Protein AF-A0A177A3W2-F1 (afdb_monomer_lite)

Radius of gyration: 23.31 Å; chains: 1; bounding box: 76×58×57 Å

pLDDT: mean 82.45, std 13.35, range [34.03, 97.0]

Sequence (304 aa):
MDYLLEQFEQGKTLYAEDAFMSPCCNSGWAKLDKYYSLTDRSPVYIAALVLCPQNKWQYMEDNWPIEWITDAKAKVQLFWDREYKSTAITVPTPATETASTVHNAFQEWQKKRQRSQFDIDEYTKYLQAAVLPEKTSILICYDNNVTENVRATALLGAEIIFMPHVTMCTPSTRPGAGFVDHQLWQNRERDPTSLRAEFDGLKGRAWLMTLLLARAYDSAVFSNPIGMDDDQLKNGCSMVLDPFGDVVAECRKLGEAMAVAVCSREKMEMAGRFRYRKARRPELYGHIVGKDRESKLAVTWMSK

Secondary structure (DSSP, 8-state):
-HHHHHHHHHHHHHTTT-TTHHHHHHHHHHHHHHHHTTGGG-HHHHHHHHT-TTTTHHHHHHHS-HHHHHHHHHHHHHHIIIIITTT---PPP-----------HHHHHHHHHS-------HHHHHHHSPPPP--EEE--GGGGGSHHHHHHHHHTT-SEEEEE---SSS--SSTT-SPPPHHHHHTTTT-HHHHHHHHHSTTTHHHHHHHHHHH-SS-EEEE--EEEETTEEEE---EEE-TTS-EEEE--SSS---------HHHHHHSHHHHHHHT--HHHHHHHHTS--------TTTT-

Organism: NCBI:txid655981

Structure (mmCIF, N/CA/C/O backbone):
data_AF-A0A177A3W2-F1
#
_entry.id   AF-A0A177A3W2-F1
#
loop_
_atom_site.group_PDB
_atom_site.id
_atom_site.type_symbol
_atom_site.label_atom_id
_atom_site.label_alt_id
_atom_site.label_comp_id
_atom_site.label_asym_id
_atom_site.label_entity_id
_atom_site.label_seq_id
_atom_site.pdbx_PDB_ins_code
_atom_site.Cartn_x
_atom_site.Cartn_y
_atom_site.Cartn_z
_atom_site.occupancy
_atom_site.B_iso_or_equiv
_atom_site.auth_seq_id
_atom_site.auth_comp_id
_atom_site.auth_asym_id
_atom_site.auth_atom_id
_atom_site.pdbx_PDB_model_num
ATOM 1 N N . MET A 1 1 ? 6.884 7.895 7.162 1.00 71.62 1 MET A N 1
ATOM 2 C CA . MET A 1 1 ? 8.095 8.283 6.406 1.00 71.62 1 MET A CA 1
ATOM 3 C C . MET A 1 1 ? 9.264 8.433 7.363 1.00 71.62 1 MET A C 1
ATOM 5 O O . MET A 1 1 ? 10.315 7.870 7.105 1.00 71.62 1 MET A O 1
ATOM 9 N N . ASP A 1 2 ? 9.030 9.079 8.498 1.00 77.44 2 ASP A N 1
ATOM 10 C CA . ASP A 1 2 ? 10.051 9.492 9.464 1.00 77.44 2 ASP A CA 1
ATOM 11 C C . ASP A 1 2 ? 10.822 8.308 10.065 1.00 77.44 2 ASP A C 1
ATOM 13 O O . ASP A 1 2 ? 12.046 8.325 10.055 1.00 77.44 2 ASP A O 1
ATOM 17 N N . TYR A 1 3 ? 10.140 7.208 10.415 1.00 81.50 3 TYR A N 1
ATOM 18 C CA . TYR A 1 3 ? 10.814 5.960 10.810 1.00 81.50 3 TYR A CA 1
ATOM 19 C C . TYR A 1 3 ? 11.804 5.455 9.746 1.00 81.50 3 TYR A C 1
ATOM 21 O O . TYR A 1 3 ? 12.938 5.118 10.064 1.00 81.50 3 TYR A O 1
ATOM 29 N N . LEU A 1 4 ? 11.403 5.415 8.469 1.00 82.50 4 LEU A N 1
ATOM 30 C CA . LEU A 1 4 ? 12.290 4.944 7.398 1.00 82.50 4 LEU A CA 1
ATOM 31 C C . LEU A 1 4 ? 13.464 5.901 7.186 1.00 82.50 4 LEU A C 1
ATOM 33 O O . LEU A 1 4 ? 14.576 5.434 6.969 1.00 82.50 4 LEU A O 1
ATOM 37 N N . LEU A 1 5 ? 13.227 7.215 7.264 1.00 83.44 5 LEU A N 1
ATOM 38 C CA . LEU A 1 5 ? 14.296 8.214 7.216 1.00 83.44 5 LEU A CA 1
ATOM 39 C C . LEU A 1 5 ? 15.313 7.958 8.328 1.00 83.44 5 LEU A C 1
ATOM 41 O O . LEU A 1 5 ? 16.500 7.854 8.039 1.00 83.44 5 LEU A O 1
ATOM 45 N N . GLU A 1 6 ? 14.849 7.752 9.560 1.00 86.69 6 GLU A N 1
ATOM 46 C CA . GLU A 1 6 ? 15.711 7.427 10.695 1.00 86.69 6 GLU A CA 1
ATOM 47 C C . GLU A 1 6 ? 16.514 6.138 10.454 1.00 86.69 6 GLU A C 1
ATOM 49 O O . GLU A 1 6 ? 17.729 6.127 10.648 1.00 86.69 6 GLU A O 1
ATOM 54 N N . GLN A 1 7 ? 15.875 5.073 9.952 1.00 89.12 7 GLN A N 1
ATOM 55 C CA . GLN A 1 7 ? 16.567 3.824 9.611 1.00 89.12 7 GLN A CA 1
ATOM 56 C C . GLN A 1 7 ? 17.636 4.024 8.530 1.00 89.12 7 GLN A C 1
ATOM 58 O O . GLN A 1 7 ? 18.713 3.435 8.614 1.00 89.12 7 GLN A O 1
ATOM 63 N N . PHE A 1 8 ? 17.380 4.863 7.523 1.00 90.25 8 PHE A N 1
ATOM 64 C CA . PHE A 1 8 ? 18.383 5.167 6.507 1.00 90.25 8 PHE A CA 1
ATOM 65 C C . PHE A 1 8 ? 19.524 6.029 7.048 1.00 90.25 8 PHE A C 1
ATOM 67 O O . PHE A 1 8 ? 20.665 5.766 6.684 1.00 90.25 8 PHE A O 1
ATOM 74 N N . GLU A 1 9 ? 19.268 7.001 7.925 1.00 90.19 9 GLU A N 1
ATOM 75 C CA . GLU A 1 9 ? 20.335 7.794 8.559 1.00 90.19 9 GLU A CA 1
ATOM 76 C C . GLU A 1 9 ? 21.222 6.933 9.468 1.00 90.19 9 GLU A C 1
ATOM 78 O O . GLU A 1 9 ? 22.454 7.006 9.406 1.00 90.19 9 GLU A O 1
ATOM 83 N N . GLN A 1 10 ? 20.612 6.041 10.253 1.00 92.69 10 GLN A N 1
ATOM 84 C CA . GLN A 1 10 ? 21.349 5.041 11.027 1.00 92.69 10 GLN A CA 1
ATOM 85 C C . GLN A 1 10 ? 22.143 4.114 10.096 1.00 92.69 10 GLN A C 1
ATOM 87 O O . GLN A 1 10 ? 23.333 3.885 10.314 1.00 92.69 10 GLN A O 1
ATOM 92 N N . GLY A 1 11 ? 21.517 3.637 9.017 1.00 91.44 11 GLY A N 1
ATOM 93 C CA . GLY A 1 11 ? 22.134 2.768 8.017 1.00 91.44 11 GLY A CA 1
ATOM 94 C C . GLY A 1 11 ? 23.335 3.401 7.312 1.00 91.44 11 GLY A C 1
ATOM 95 O O . GLY A 1 11 ? 24.354 2.736 7.149 1.00 91.44 11 GLY A O 1
ATOM 96 N N . LYS A 1 12 ? 23.273 4.694 6.963 1.00 90.25 12 LYS A N 1
ATOM 97 C CA . LYS A 1 12 ? 24.414 5.438 6.394 1.00 90.25 12 LYS A CA 1
ATOM 98 C C . LYS A 1 12 ? 25.627 5.425 7.319 1.00 90.25 12 LYS A C 1
ATOM 100 O O . LYS A 1 12 ? 26.753 5.389 6.837 1.00 90.25 12 LYS A O 1
ATOM 105 N N . THR A 1 13 ? 25.394 5.454 8.629 1.00 93.56 13 THR A N 1
ATOM 106 C CA . THR A 1 13 ? 26.462 5.424 9.633 1.00 93.56 13 THR A CA 1
ATOM 107 C C . THR A 1 13 ? 26.981 4.001 9.834 1.00 93.56 13 THR A C 1
ATOM 109 O O . THR A 1 13 ? 28.186 3.770 9.795 1.00 93.56 13 THR A O 1
ATOM 112 N N . LEU A 1 14 ? 26.077 3.034 10.015 1.00 94.94 14 LEU A N 1
ATOM 113 C CA . LEU A 1 14 ? 26.416 1.635 10.289 1.00 94.94 14 LEU A CA 1
ATOM 114 C C . LEU A 1 14 ? 27.149 0.962 9.122 1.00 94.94 14 LEU A C 1
ATOM 116 O O . LEU A 1 14 ? 28.071 0.180 9.340 1.00 94.94 14 LEU A O 1
ATOM 120 N N . TYR A 1 15 ? 26.737 1.266 7.894 1.00 93.38 15 TYR A N 1
ATOM 121 C CA . TYR A 1 15 ? 27.247 0.636 6.681 1.00 93.38 15 TYR A CA 1
ATOM 122 C C . TYR A 1 15 ? 28.168 1.552 5.875 1.00 93.38 15 TYR A C 1
ATOM 124 O O . TYR A 1 15 ? 28.374 1.282 4.700 1.00 93.38 15 TYR A O 1
ATOM 132 N N . ALA A 1 16 ? 28.717 2.618 6.471 1.00 90.81 16 ALA A N 1
ATOM 133 C CA . ALA A 1 16 ? 29.480 3.653 5.763 1.00 90.81 16 ALA A CA 1
ATOM 134 C C . ALA A 1 16 ? 30.588 3.089 4.849 1.00 90.81 16 ALA A C 1
ATOM 136 O O . ALA A 1 16 ? 30.727 3.530 3.709 1.00 90.81 16 ALA A O 1
ATOM 137 N N . GLU A 1 17 ? 31.309 2.074 5.334 1.00 92.12 17 GLU A N 1
ATOM 138 C CA . GLU A 1 17 ? 32.426 1.413 4.640 1.00 92.12 17 GLU A CA 1
ATOM 139 C C . GLU A 1 17 ? 32.000 0.173 3.823 1.00 92.12 17 GLU A C 1
ATOM 141 O O . GLU A 1 17 ? 32.830 -0.473 3.182 1.00 92.12 17 GLU A O 1
ATOM 146 N N . ASP A 1 18 ? 30.716 -0.200 3.842 1.00 93.31 18 ASP A N 1
ATOM 147 C CA . ASP A 1 18 ? 30.202 -1.341 3.083 1.00 93.31 18 ASP A CA 1
ATOM 148 C C . ASP A 1 18 ? 29.919 -0.929 1.632 1.00 93.31 18 ASP A C 1
ATOM 150 O O . ASP A 1 18 ? 29.034 -0.116 1.345 1.00 93.31 18 ASP A O 1
ATOM 154 N N . ALA A 1 19 ? 30.661 -1.530 0.700 1.00 84.06 19 ALA A N 1
ATOM 155 C CA . ALA A 1 19 ? 30.603 -1.207 -0.723 1.00 84.06 19 ALA A CA 1
ATOM 156 C C . ALA A 1 19 ? 29.232 -1.463 -1.379 1.00 84.06 19 ALA A C 1
ATOM 158 O O . ALA A 1 19 ? 28.963 -0.918 -2.450 1.00 84.06 19 ALA A O 1
ATOM 159 N N . PHE A 1 20 ? 28.371 -2.284 -0.771 1.00 79.75 20 PHE A N 1
ATOM 160 C CA . PHE A 1 20 ? 27.037 -2.592 -1.279 1.00 79.75 20 PHE A CA 1
ATOM 161 C C . PHE A 1 20 ? 25.951 -1.825 -0.518 1.00 79.75 20 PHE A C 1
ATOM 163 O O . PHE A 1 20 ? 25.112 -1.155 -1.123 1.00 79.75 20 PHE A O 1
ATOM 170 N N . MET A 1 21 ? 25.978 -1.885 0.812 1.00 86.88 21 MET A N 1
ATOM 171 C CA . MET A 1 21 ? 24.924 -1.328 1.657 1.00 86.88 21 MET A CA 1
ATOM 172 C C . MET A 1 21 ? 24.961 0.202 1.725 1.00 86.88 21 MET A C 1
ATOM 174 O O . MET A 1 21 ? 23.894 0.817 1.731 1.00 86.88 21 MET A O 1
ATOM 178 N N . SER A 1 22 ? 26.139 0.838 1.695 1.00 86.12 22 SER A N 1
ATOM 179 C CA . SER A 1 22 ? 26.241 2.308 1.708 1.00 86.12 22 SER A CA 1
ATOM 180 C C . SER A 1 22 ? 25.525 2.959 0.509 1.00 86.12 22 SER A C 1
ATOM 182 O O . SER A 1 22 ? 24.643 3.803 0.725 1.00 86.12 22 SER A O 1
ATOM 184 N N . PRO A 1 23 ? 25.777 2.552 -0.757 1.00 84.69 23 PRO A N 1
ATOM 185 C CA . PRO A 1 23 ? 25.008 3.046 -1.902 1.00 84.69 23 PRO A CA 1
ATOM 186 C C . PRO A 1 23 ? 23.500 2.789 -1.794 1.00 84.69 23 PRO A C 1
ATOM 188 O O . PRO A 1 23 ? 22.707 3.654 -2.176 1.00 84.69 23 PRO A O 1
ATOM 191 N N . CYS A 1 24 ? 23.085 1.634 -1.259 1.00 86.38 24 CYS A N 1
ATOM 192 C CA . CYS A 1 24 ? 21.672 1.308 -1.060 1.00 86.38 24 CYS A CA 1
ATOM 193 C C . CYS A 1 24 ? 21.000 2.246 -0.049 1.00 86.38 24 CYS A C 1
ATOM 195 O O . CYS A 1 24 ? 19.929 2.782 -0.345 1.00 86.38 24 CYS A O 1
ATOM 197 N N . CYS A 1 25 ? 21.628 2.493 1.105 1.00 87.81 25 CYS A N 1
ATOM 198 C CA . CYS A 1 25 ? 21.109 3.411 2.120 1.00 87.81 25 CYS A CA 1
ATOM 199 C C . CYS A 1 25 ? 21.005 4.844 1.587 1.00 87.81 25 CYS A C 1
ATOM 201 O O . CYS A 1 25 ? 19.976 5.495 1.765 1.00 87.81 25 CYS A O 1
ATOM 203 N N . ASN A 1 26 ? 22.029 5.316 0.870 1.00 87.62 26 ASN A N 1
ATOM 204 C CA . ASN A 1 26 ? 22.026 6.650 0.267 1.00 87.62 26 ASN A CA 1
ATOM 205 C C . ASN A 1 26 ? 20.958 6.799 -0.824 1.00 87.62 26 ASN A C 1
ATOM 207 O O . ASN A 1 26 ? 20.244 7.800 -0.857 1.00 87.62 26 ASN A O 1
ATOM 211 N N . SER A 1 27 ? 20.799 5.789 -1.682 1.00 86.94 27 SER A N 1
ATOM 212 C CA . SER A 1 27 ? 19.771 5.793 -2.731 1.00 86.94 27 SER A CA 1
ATOM 213 C C . SER A 1 27 ? 18.359 5.755 -2.143 1.00 86.94 27 SER A C 1
ATOM 215 O O . SER A 1 27 ? 17.478 6.486 -2.599 1.00 86.94 27 SER A O 1
ATOM 217 N N . GLY A 1 28 ? 18.145 4.933 -1.109 1.00 87.44 28 GLY A N 1
ATOM 218 C CA . GLY A 1 28 ? 16.885 4.872 -0.369 1.00 87.44 28 GLY A CA 1
ATOM 219 C C . GLY A 1 28 ? 16.539 6.213 0.273 1.00 87.44 28 GLY A C 1
ATOM 220 O O . GLY A 1 28 ? 15.428 6.711 0.089 1.00 87.44 28 GLY A O 1
ATOM 221 N N . TRP A 1 29 ? 17.517 6.843 0.930 1.00 91.12 29 TRP A N 1
ATOM 222 C CA . TRP A 1 29 ? 17.365 8.174 1.510 1.00 91.12 29 TRP A CA 1
ATOM 223 C C . TRP A 1 29 ? 17.021 9.229 0.452 1.00 91.12 29 TRP A C 1
ATOM 225 O O . TRP A 1 29 ? 16.028 9.931 0.600 1.00 91.12 29 TRP A O 1
ATOM 235 N N . ALA A 1 30 ? 17.767 9.295 -0.656 1.00 87.88 30 ALA A N 1
ATOM 236 C CA . ALA A 1 30 ? 17.526 10.274 -1.721 1.00 87.88 30 ALA A CA 1
ATOM 237 C C . ALA A 1 30 ? 16.136 10.112 -2.359 1.00 87.88 30 ALA A C 1
ATOM 239 O O . ALA A 1 30 ? 15.476 11.092 -2.708 1.00 87.88 30 ALA A O 1
ATOM 240 N N . LYS A 1 31 ? 15.657 8.869 -2.496 1.00 85.88 31 LYS A N 1
ATOM 241 C CA . LYS A 1 31 ? 14.304 8.594 -2.995 1.00 85.88 31 LYS A CA 1
ATOM 242 C C . LYS A 1 31 ? 13.242 9.025 -1.979 1.00 85.88 31 LYS A C 1
ATOM 244 O O . LYS A 1 31 ? 12.228 9.582 -2.399 1.00 85.88 31 LYS A O 1
ATOM 249 N N . LEU A 1 32 ? 13.458 8.806 -0.678 1.00 87.12 32 LEU A N 1
ATOM 250 C CA . LEU A 1 32 ? 12.553 9.309 0.359 1.00 87.12 32 LEU A CA 1
ATOM 251 C C . LEU A 1 32 ? 12.516 10.832 0.379 1.00 87.12 32 LEU A C 1
ATOM 253 O O . LEU A 1 32 ? 11.418 11.369 0.346 1.00 87.12 32 LEU A O 1
ATOM 257 N N . ASP A 1 33 ? 13.665 11.505 0.365 1.00 87.06 33 ASP A N 1
ATOM 258 C CA . ASP A 1 33 ? 13.765 12.969 0.343 1.00 87.06 33 ASP A CA 1
ATOM 259 C C . ASP A 1 33 ? 13.024 13.561 -0.865 1.00 87.06 33 ASP A C 1
ATOM 261 O O . ASP A 1 33 ? 12.140 14.410 -0.712 1.00 87.06 33 ASP A O 1
ATOM 265 N N . LYS A 1 34 ? 13.256 12.991 -2.061 1.00 85.38 34 LYS A N 1
ATOM 266 C CA . LYS A 1 34 ? 12.508 13.344 -3.276 1.00 85.38 34 LYS A CA 1
ATOM 267 C C . LYS A 1 34 ? 11.006 13.310 -3.024 1.00 85.38 34 LYS A C 1
ATOM 269 O O . LYS A 1 34 ? 10.348 14.298 -3.316 1.00 85.38 34 LYS A O 1
ATOM 274 N N . TYR A 1 35 ? 10.440 12.211 -2.521 1.00 83.00 35 TYR A N 1
ATOM 275 C CA . TYR A 1 35 ? 8.986 12.120 -2.327 1.00 83.00 35 TYR A CA 1
ATOM 276 C C . TYR A 1 35 ? 8.478 12.908 -1.124 1.00 83.00 35 TYR A C 1
ATOM 278 O O . TYR A 1 35 ? 7.362 13.419 -1.180 1.00 83.00 35 TYR A O 1
ATOM 286 N N . TYR A 1 36 ? 9.284 13.044 -0.073 1.00 83.31 36 TYR A N 1
ATOM 287 C CA . TYR A 1 36 ? 8.961 13.852 1.095 1.00 83.31 36 TYR A CA 1
ATOM 288 C C . TYR A 1 36 ? 8.738 15.308 0.679 1.00 83.31 36 TYR A C 1
ATOM 290 O O . TYR A 1 36 ? 7.703 15.880 1.010 1.00 83.31 36 TYR A O 1
ATOM 298 N N . SER A 1 37 ? 9.603 15.847 -0.190 1.00 83.50 37 SER A N 1
ATOM 299 C CA . SER A 1 37 ? 9.451 17.192 -0.770 1.00 83.50 37 SER A CA 1
ATOM 300 C C . SER A 1 37 ? 8.163 17.394 -1.591 1.00 83.50 37 SER A C 1
ATOM 302 O O . SER A 1 37 ? 7.772 18.524 -1.879 1.00 83.50 37 SER A O 1
ATOM 304 N N . LEU A 1 38 ? 7.490 16.308 -1.994 1.00 84.00 38 LEU A N 1
ATOM 305 C CA . LEU A 1 38 ? 6.246 16.356 -2.766 1.00 84.00 38 LEU A CA 1
ATOM 306 C C . LEU A 1 38 ? 4.993 16.221 -1.900 1.00 84.00 38 LEU A C 1
ATOM 308 O O . LEU A 1 38 ? 3.895 16.402 -2.424 1.00 84.00 38 LEU A O 1
ATOM 312 N N . THR A 1 39 ? 5.129 15.894 -0.614 1.00 82.69 39 THR A N 1
ATOM 313 C CA . THR A 1 39 ? 3.984 15.647 0.278 1.00 82.69 39 THR A CA 1
ATOM 314 C C . THR A 1 39 ? 3.073 16.863 0.430 1.00 82.69 39 THR A C 1
ATOM 316 O O . THR A 1 39 ? 1.857 16.701 0.501 1.00 82.69 39 THR A O 1
ATOM 319 N N . ASP A 1 40 ? 3.625 18.074 0.333 1.00 81.12 40 ASP A N 1
ATOM 320 C CA . ASP A 1 40 ? 2.864 19.328 0.371 1.00 81.12 40 ASP A CA 1
ATOM 321 C C . ASP A 1 40 ? 1.989 19.578 -0.867 1.00 81.12 40 ASP A C 1
ATOM 323 O O . ASP A 1 40 ? 1.139 20.472 -0.853 1.00 81.12 40 ASP A O 1
ATOM 327 N N . ARG A 1 41 ? 2.161 18.803 -1.948 1.00 83.81 41 ARG A N 1
ATOM 328 C CA . ARG A 1 41 ? 1.367 18.965 -3.179 1.00 83.81 41 ARG A CA 1
ATOM 329 C C . ARG A 1 41 ? -0.087 18.539 -3.018 1.00 83.81 41 ARG A C 1
ATOM 331 O O . ARG A 1 41 ? -0.917 18.947 -3.826 1.00 83.81 41 ARG A O 1
ATOM 338 N N . SER A 1 42 ? -0.393 17.715 -2.017 1.00 83.69 42 SER A N 1
ATOM 339 C CA . SER A 1 42 ? -1.722 17.141 -1.834 1.00 83.69 42 SER A CA 1
ATOM 340 C C . SER A 1 42 ? -2.076 17.048 -0.347 1.00 83.69 42 SER A C 1
ATOM 342 O O . SER A 1 42 ? -1.271 16.557 0.445 1.00 83.69 42 SER A O 1
ATOM 344 N N . PRO A 1 43 ? -3.298 17.441 0.066 1.00 86.19 43 PRO A N 1
ATOM 345 C CA . PRO A 1 43 ? -3.731 17.319 1.460 1.00 86.19 43 PRO A CA 1
ATOM 346 C C . PRO A 1 43 ? -3.876 15.858 1.912 1.00 86.19 43 PRO A C 1
ATOM 348 O O . PRO A 1 43 ? -4.029 15.605 3.104 1.00 86.19 43 PRO A O 1
ATOM 351 N N . VAL A 1 44 ? -3.814 14.892 0.984 1.00 84.12 44 VAL A N 1
ATOM 352 C CA . VAL A 1 44 ? -3.955 13.454 1.256 1.00 84.12 44 VAL A CA 1
ATOM 353 C C . VAL A 1 44 ? -2.907 12.953 2.249 1.00 84.12 44 VAL A C 1
ATOM 355 O O . VAL A 1 44 ? -3.239 12.134 3.101 1.00 84.12 44 VAL A O 1
ATOM 358 N N . TYR A 1 45 ? -1.665 13.448 2.185 1.00 84.81 45 TYR A N 1
ATOM 359 C CA . TYR A 1 45 ? -0.620 13.028 3.124 1.00 84.81 45 TYR A CA 1
ATOM 360 C C . TYR A 1 45 ? -0.961 13.433 4.561 1.00 84.81 45 TYR A C 1
ATOM 362 O O . TYR A 1 45 ? -0.973 12.600 5.466 1.00 84.81 45 TYR A O 1
ATOM 370 N N . ILE A 1 46 ? -1.322 14.702 4.749 1.00 88.56 46 ILE A N 1
ATOM 371 C CA . ILE A 1 46 ? -1.704 15.253 6.051 1.00 88.56 46 ILE A CA 1
ATOM 372 C C . ILE A 1 46 ? -2.972 14.553 6.555 1.00 88.56 46 ILE A C 1
ATOM 374 O O . ILE A 1 46 ? -3.021 14.111 7.699 1.00 88.56 46 ILE A O 1
ATOM 378 N N . ALA A 1 47 ? -3.975 14.372 5.690 1.00 88.31 47 ALA A N 1
ATOM 379 C CA . ALA A 1 47 ? -5.194 13.645 6.030 1.00 88.31 47 ALA A CA 1
ATOM 380 C C . ALA A 1 47 ? -4.892 12.210 6.492 1.00 88.31 47 ALA A C 1
ATOM 382 O O . ALA A 1 47 ? -5.448 11.770 7.495 1.00 88.31 47 ALA A O 1
ATOM 383 N N . ALA A 1 48 ? -3.976 11.498 5.830 1.00 84.50 48 ALA A N 1
ATOM 384 C CA . ALA A 1 48 ? -3.570 10.153 6.234 1.00 84.50 48 ALA A CA 1
ATOM 385 C C . ALA A 1 48 ? -2.890 10.128 7.615 1.00 84.50 48 ALA A C 1
ATOM 387 O O . ALA A 1 48 ? -3.168 9.226 8.404 1.00 84.50 48 ALA A O 1
ATOM 388 N N . LEU A 1 49 ? -2.050 11.122 7.937 1.00 86.94 49 LEU A N 1
ATOM 389 C CA . LEU A 1 49 ? -1.445 11.250 9.271 1.00 86.94 49 LEU A CA 1
ATOM 390 C C . LEU A 1 49 ? -2.509 11.468 10.353 1.00 86.94 49 LEU A C 1
ATOM 392 O O . LEU A 1 49 ? -2.477 10.812 11.391 1.00 86.94 49 LEU A O 1
ATOM 396 N N . VAL A 1 50 ? -3.498 12.326 10.095 1.00 89.56 50 VAL A N 1
ATOM 397 C CA . VAL A 1 50 ? -4.604 12.568 11.037 1.00 89.56 50 VAL A CA 1
ATOM 398 C C . VAL A 1 50 ? -5.492 11.336 11.194 1.00 89.56 50 VAL A C 1
ATOM 400 O O . VAL A 1 50 ? -5.923 11.008 12.300 1.00 89.56 50 VAL A O 1
ATOM 403 N N . LEU A 1 51 ? -5.767 10.627 10.101 1.00 85.38 51 LEU A N 1
ATOM 404 C CA . LEU A 1 51 ? -6.567 9.402 10.101 1.00 85.38 51 LEU A CA 1
ATOM 405 C C . LEU A 1 51 ? -5.811 8.189 10.672 1.00 85.38 51 LEU A C 1
ATOM 407 O O . LEU A 1 51 ? -6.387 7.106 10.777 1.00 85.38 51 LEU A O 1
ATOM 411 N N . CYS A 1 52 ? -4.559 8.365 11.108 1.00 82.38 52 CYS A N 1
ATOM 412 C CA . CYS A 1 52 ? -3.856 7.374 11.905 1.00 82.38 52 CYS A CA 1
ATOM 413 C C . CYS A 1 52 ? -4.448 7.319 13.329 1.00 82.38 52 CYS A C 1
ATOM 415 O O . CYS A 1 52 ? -4.279 8.270 14.103 1.00 82.38 52 CYS A O 1
ATOM 417 N N . PRO A 1 53 ? -5.099 6.207 13.730 1.00 78.69 53 PRO A N 1
ATOM 418 C CA . PRO A 1 53 ? -5.837 6.126 14.992 1.00 78.69 53 PRO A CA 1
ATOM 419 C C . PRO A 1 53 ? -4.933 6.123 16.232 1.00 78.69 53 PRO A C 1
ATOM 421 O O . PRO A 1 53 ? -5.441 6.215 17.347 1.00 78.69 53 PRO A O 1
ATOM 424 N N . GLN A 1 54 ? -3.617 5.997 16.044 1.00 81.69 54 GLN A N 1
ATOM 425 C CA . GLN A 1 54 ? -2.615 5.952 17.110 1.00 81.69 54 GLN A CA 1
ATOM 426 C C . GLN A 1 54 ? -2.212 7.344 17.593 1.00 81.69 54 GLN A C 1
ATOM 428 O O . GLN A 1 54 ? -1.925 7.519 18.768 1.00 81.69 54 GLN A O 1
ATOM 433 N N . ASN A 1 55 ? -2.191 8.334 16.699 1.00 83.25 55 ASN A N 1
ATOM 434 C CA . ASN A 1 55 ? -1.637 9.646 17.034 1.00 83.25 55 ASN A CA 1
ATOM 435 C C . ASN A 1 55 ? -2.535 10.811 16.616 1.00 83.25 55 ASN A C 1
ATOM 437 O O . ASN A 1 55 ? -2.576 11.827 17.303 1.00 83.25 55 ASN A O 1
ATOM 441 N N . LYS A 1 56 ? -3.290 10.684 15.518 1.00 89.62 56 LYS A N 1
ATOM 442 C CA . LYS A 1 56 ? -4.112 11.772 14.972 1.00 89.62 56 LYS A CA 1
ATOM 443 C C . LYS A 1 56 ? -3.301 13.066 14.798 1.00 89.62 56 LYS A C 1
ATOM 445 O O . LYS A 1 56 ? -2.194 13.032 14.270 1.00 89.62 56 LYS A O 1
ATOM 450 N N . TRP A 1 57 ? -3.838 14.206 15.242 1.00 93.00 57 TRP A N 1
ATOM 451 C CA . TRP A 1 57 ? -3.136 15.492 15.220 1.00 93.00 57 TRP A CA 1
ATOM 452 C C . TRP A 1 57 ? -1.935 15.552 16.164 1.00 93.00 57 TRP A C 1
ATOM 454 O O . TRP A 1 57 ? -0.993 16.271 15.843 1.00 93.00 57 TRP A O 1
ATOM 464 N N . GLN A 1 58 ? -1.929 14.766 17.248 1.00 90.94 58 GLN A N 1
ATOM 465 C CA . GLN A 1 58 ? -0.883 14.819 18.272 1.00 90.94 58 GLN A CA 1
ATOM 466 C C . GLN A 1 58 ? 0.507 14.600 17.668 1.00 90.94 58 GLN A C 1
ATOM 468 O O . GLN A 1 58 ? 1.441 15.312 18.004 1.00 90.94 58 GLN A O 1
ATOM 473 N N . TYR A 1 59 ? 0.631 13.688 16.694 1.00 88.69 59 TYR A N 1
ATOM 474 C CA . TYR A 1 59 ? 1.902 13.456 16.004 1.00 88.69 59 TYR A CA 1
ATOM 475 C C . TYR A 1 59 ? 2.483 14.734 15.399 1.00 88.69 59 TYR A C 1
ATOM 477 O O . TYR A 1 59 ? 3.646 15.057 15.612 1.00 88.69 59 TYR A O 1
ATOM 485 N N . MET A 1 60 ? 1.679 15.459 14.622 1.00 91.44 60 MET A N 1
ATOM 486 C CA . MET A 1 60 ? 2.142 16.685 13.977 1.00 91.44 60 MET A CA 1
ATOM 487 C C . MET A 1 60 ? 2.340 17.794 15.006 1.00 91.44 60 MET A C 1
ATOM 489 O O . MET A 1 60 ? 3.272 18.572 14.873 1.00 91.44 60 MET A O 1
ATOM 493 N N . GLU A 1 61 ? 1.508 17.841 16.047 1.00 93.25 61 GLU A N 1
ATOM 494 C CA . GLU A 1 61 ? 1.650 18.796 17.150 1.00 93.25 61 GLU A CA 1
ATOM 495 C C . GLU A 1 61 ? 2.956 18.622 17.932 1.00 93.25 61 GLU A C 1
ATOM 497 O O . GLU A 1 61 ? 3.535 19.619 18.358 1.00 93.25 61 GLU A O 1
ATOM 502 N N . ASP A 1 62 ? 3.454 17.392 18.041 1.00 92.06 62 ASP A N 1
ATOM 503 C CA . ASP A 1 62 ? 4.702 17.085 18.740 1.00 92.06 62 ASP A CA 1
ATOM 504 C C . ASP A 1 62 ? 5.948 17.234 17.849 1.00 92.06 62 ASP A C 1
ATOM 506 O O . ASP A 1 62 ? 7.037 17.504 18.356 1.00 92.06 62 ASP A O 1
ATOM 510 N N . ASN A 1 63 ? 5.815 17.038 16.530 1.00 89.38 63 ASN A N 1
ATOM 511 C CA . ASN A 1 63 ? 6.964 16.884 15.628 1.00 89.38 63 ASN A CA 1
ATOM 512 C C . ASN A 1 63 ? 7.123 18.009 14.593 1.00 89.38 63 ASN A C 1
ATOM 514 O O . ASN A 1 63 ? 8.181 18.096 13.968 1.00 89.38 63 ASN A O 1
ATOM 518 N N . TRP A 1 64 ? 6.101 18.835 14.342 1.00 90.31 64 TRP A N 1
ATOM 519 C CA . TRP A 1 64 ? 6.134 19.859 13.287 1.00 90.31 64 TRP A CA 1
ATOM 520 C C . TRP A 1 64 ? 6.153 21.289 13.850 1.00 90.31 64 TRP A C 1
ATOM 522 O O . TRP A 1 64 ? 5.638 21.537 14.941 1.00 90.31 64 TRP A O 1
ATOM 532 N N . PRO A 1 65 ? 6.692 22.269 13.096 1.00 91.12 65 PRO A N 1
ATOM 533 C CA . PRO A 1 65 ? 6.582 23.683 13.444 1.00 91.12 65 PRO A CA 1
ATOM 534 C C . PRO A 1 65 ? 5.122 24.153 13.530 1.00 91.12 65 PRO A C 1
ATOM 536 O O . PRO A 1 65 ? 4.264 23.734 12.746 1.00 91.12 65 PRO A O 1
ATOM 539 N N . ILE A 1 66 ? 4.832 25.075 14.452 1.00 90.12 66 ILE A N 1
ATOM 540 C CA . ILE A 1 66 ? 3.459 25.522 14.745 1.00 90.12 66 ILE A CA 1
ATOM 541 C C . ILE A 1 66 ? 2.769 26.197 13.552 1.00 90.12 66 ILE A C 1
ATOM 543 O O . ILE A 1 66 ? 1.559 26.054 13.342 1.00 90.12 66 ILE A O 1
ATOM 547 N N . GLU A 1 67 ? 3.551 26.885 12.727 1.00 88.94 67 GLU A N 1
ATOM 548 C CA . GLU A 1 67 ? 3.111 27.489 11.479 1.00 88.94 67 GLU A CA 1
ATOM 549 C C . GLU A 1 67 ? 2.591 26.445 10.477 1.00 88.94 67 GLU A C 1
ATOM 551 O O . GLU A 1 67 ? 1.567 26.676 9.830 1.00 88.94 67 GLU A O 1
ATOM 556 N N . TRP A 1 68 ? 3.225 25.270 10.397 1.00 90.31 68 TRP A N 1
ATOM 557 C CA . TRP A 1 68 ? 2.832 24.202 9.473 1.00 90.31 68 TRP A CA 1
ATOM 558 C C . TRP A 1 68 ? 1.552 23.517 9.936 1.00 90.31 68 TRP A C 1
ATOM 560 O O . TRP A 1 68 ? 0.694 23.191 9.120 1.00 90.31 68 TRP A O 1
ATOM 570 N N . ILE A 1 69 ? 1.377 23.358 11.250 1.00 91.81 69 ILE A N 1
ATOM 571 C CA . ILE A 1 69 ? 0.180 22.735 11.832 1.00 91.81 69 ILE A CA 1
ATOM 572 C C . ILE A 1 69 ? -1.077 23.542 11.491 1.00 91.81 69 ILE A C 1
ATOM 574 O O . ILE A 1 69 ? -2.125 22.970 11.182 1.00 91.81 69 ILE A O 1
ATOM 578 N N . THR A 1 70 ? -0.988 24.873 11.536 1.00 91.56 70 THR A N 1
ATOM 579 C CA . THR A 1 70 ? -2.137 25.749 11.264 1.00 91.56 70 THR A CA 1
ATOM 580 C C . THR A 1 70 ? -2.610 25.609 9.814 1.00 91.56 70 THR A C 1
ATOM 582 O O . THR A 1 70 ? -3.802 25.410 9.568 1.00 91.56 70 THR A O 1
ATOM 585 N N . ASP A 1 71 ? -1.677 25.641 8.860 1.00 91.06 71 ASP A N 1
ATOM 586 C CA . ASP A 1 71 ? -1.963 25.428 7.436 1.00 91.06 71 ASP A CA 1
ATOM 587 C C . ASP A 1 71 ? -2.469 23.999 7.162 1.00 91.06 71 ASP A C 1
ATOM 589 O O . ASP A 1 71 ? -3.471 23.800 6.470 1.00 91.06 71 ASP A O 1
ATOM 593 N N . ALA A 1 72 ? -1.853 22.995 7.790 1.00 91.81 72 ALA A N 1
ATOM 594 C CA . ALA A 1 72 ? -2.255 21.595 7.696 1.00 91.81 72 ALA A CA 1
ATOM 595 C C . ALA A 1 72 ? -3.711 21.368 8.143 1.00 91.81 72 ALA A C 1
ATOM 597 O O . ALA A 1 72 ? -4.483 20.717 7.431 1.00 91.81 72 ALA A O 1
ATOM 598 N N . LYS A 1 73 ? -4.118 21.940 9.285 1.00 93.06 73 LYS A N 1
ATOM 599 C CA . LYS A 1 73 ? -5.503 21.868 9.786 1.00 93.06 73 LYS A CA 1
ATOM 600 C C . LYS A 1 73 ? -6.494 22.477 8.796 1.00 93.06 73 LYS A C 1
ATOM 602 O O . LYS A 1 73 ? -7.518 21.856 8.508 1.00 93.06 73 LYS A O 1
ATOM 607 N N . ALA A 1 74 ? -6.176 23.642 8.230 1.00 92.25 74 ALA A N 1
ATOM 608 C CA . ALA A 1 74 ? -7.021 24.292 7.229 1.00 92.25 74 ALA A CA 1
ATOM 609 C C . ALA A 1 74 ? -7.152 23.450 5.945 1.00 92.25 74 ALA A C 1
ATOM 611 O O . ALA A 1 74 ? -8.263 23.258 5.445 1.00 92.25 74 ALA A O 1
ATOM 612 N N . LYS A 1 75 ? -6.040 22.894 5.445 1.00 91.69 75 LYS A N 1
ATOM 613 C CA . LYS A 1 75 ? -6.011 22.016 4.264 1.00 91.69 75 LYS A CA 1
ATOM 614 C C . LYS A 1 75 ? -6.859 20.757 4.450 1.00 91.69 75 LYS A C 1
ATOM 616 O O . LYS A 1 75 ? -7.653 20.435 3.569 1.00 91.69 75 LYS A O 1
ATOM 621 N N . VAL A 1 76 ? -6.728 20.060 5.584 1.00 91.12 76 VAL A N 1
ATOM 622 C CA . VAL A 1 76 ? -7.506 18.837 5.862 1.00 91.12 76 VAL A CA 1
ATOM 623 C C . VAL A 1 76 ? -8.988 19.147 6.045 1.00 91.12 76 VAL A C 1
ATOM 625 O O . VAL A 1 76 ? -9.820 18.421 5.505 1.00 91.12 76 VAL A O 1
ATOM 628 N N . GLN A 1 77 ? -9.333 20.236 6.739 1.00 90.75 77 GLN A N 1
ATOM 629 C CA . GLN A 1 77 ? -10.730 20.651 6.891 1.00 90.75 77 GLN A CA 1
ATOM 630 C C . GLN A 1 77 ? -11.373 20.940 5.529 1.00 90.75 77 GLN A C 1
ATOM 632 O O . GLN A 1 77 ? -12.435 20.407 5.215 1.00 90.75 77 GLN A O 1
ATOM 637 N N . LEU A 1 78 ? -10.687 21.718 4.684 1.00 91.12 78 LEU A N 1
ATOM 638 C CA . LEU A 1 78 ? -11.146 22.015 3.329 1.00 91.12 78 LEU A CA 1
ATOM 639 C C . LEU A 1 78 ? -11.312 20.741 2.489 1.00 91.12 78 LEU A C 1
ATOM 641 O O . LEU A 1 78 ? -12.274 20.622 1.732 1.00 91.12 78 LEU A O 1
ATOM 645 N N . PHE A 1 79 ? -10.376 19.799 2.617 1.00 89.69 79 PHE A N 1
ATOM 646 C CA . PHE A 1 79 ? -10.412 18.521 1.913 1.00 89.69 79 PHE A CA 1
ATOM 647 C C . PHE A 1 79 ? -11.601 17.655 2.350 1.00 89.69 79 PHE A C 1
ATOM 649 O O . PHE A 1 79 ? -12.321 17.136 1.499 1.00 89.69 79 PHE A O 1
ATOM 656 N N . TRP A 1 80 ? -11.859 17.557 3.659 1.00 87.81 80 TRP A N 1
ATOM 657 C CA . TRP A 1 80 ? -13.029 16.867 4.209 1.00 87.81 80 TRP A CA 1
ATOM 658 C C . TRP A 1 80 ? -14.340 17.463 3.688 1.00 87.81 80 TRP A C 1
ATOM 660 O O . TRP A 1 80 ? -15.169 16.735 3.138 1.00 87.81 80 TRP A O 1
ATOM 670 N N . ASP A 1 81 ? -14.505 18.783 3.816 1.00 87.88 81 ASP A N 1
ATOM 671 C CA . ASP A 1 81 ? -15.745 19.473 3.455 1.00 87.88 81 ASP A CA 1
ATOM 672 C C . ASP A 1 81 ? -16.057 19.372 1.953 1.00 87.88 81 ASP A C 1
ATOM 674 O O . ASP A 1 81 ? -17.227 19.282 1.580 1.00 87.88 81 ASP A O 1
ATOM 678 N N . ARG A 1 82 ? -15.032 19.375 1.089 1.00 87.69 82 ARG A N 1
ATOM 679 C CA . ARG A 1 82 ? -15.209 19.319 -0.371 1.00 87.69 82 ARG A CA 1
ATOM 680 C C . ARG A 1 82 ? -15.433 17.913 -0.909 1.00 87.69 82 ARG A C 1
ATOM 682 O O . ARG A 1 82 ? -16.282 17.739 -1.777 1.00 87.69 82 ARG A O 1
ATOM 689 N N . GLU A 1 83 ? -14.660 16.942 -0.434 1.00 82.81 83 GLU A N 1
ATOM 690 C CA . GLU A 1 83 ? -14.545 15.647 -1.115 1.00 82.81 83 GLU A CA 1
ATOM 691 C C . GLU A 1 83 ? -15.310 14.518 -0.410 1.00 82.81 83 GLU A C 1
ATOM 693 O O . GLU A 1 83 ? -15.777 13.602 -1.082 1.00 82.81 83 GLU A O 1
ATOM 698 N N . TYR A 1 84 ? -15.458 14.563 0.923 1.00 78.69 84 TYR A N 1
ATOM 699 C CA . TYR A 1 84 ? -15.920 13.396 1.697 1.00 78.69 84 TYR A CA 1
ATOM 700 C C . TYR A 1 84 ? -17.171 13.635 2.536 1.00 78.69 84 TYR A C 1
ATOM 702 O O . TYR A 1 84 ? -17.978 12.717 2.687 1.00 78.69 84 TYR A O 1
ATOM 710 N N . LYS A 1 85 ? -17.386 14.850 3.049 1.00 81.62 85 LYS A N 1
ATOM 711 C CA . LYS A 1 85 ? -18.501 15.144 3.963 1.00 81.62 85 LYS A CA 1
ATOM 712 C C . LYS A 1 85 ? -19.875 14.784 3.394 1.00 81.62 85 LYS A C 1
ATOM 714 O O . LYS A 1 85 ? -20.735 14.312 4.127 1.00 81.62 85 LYS A O 1
ATOM 719 N N . SER A 1 86 ? -20.076 14.967 2.089 1.00 78.31 86 SER A N 1
ATOM 720 C CA . SER A 1 86 ? -21.323 14.621 1.391 1.00 78.31 86 SER A CA 1
ATOM 721 C C . SER A 1 86 ? -21.508 13.116 1.160 1.00 78.31 86 SER A C 1
ATOM 723 O O . SER A 1 86 ? -22.625 12.669 0.912 1.00 78.31 86 SER A O 1
ATOM 725 N N . THR A 1 87 ? -20.426 12.339 1.240 1.00 70.69 87 THR A N 1
ATOM 726 C CA . THR A 1 87 ? -20.416 10.877 1.070 1.00 70.69 87 THR A CA 1
ATOM 727 C C . THR A 1 87 ? -20.431 10.117 2.393 1.00 70.69 87 THR A C 1
ATOM 729 O O . THR A 1 87 ? -20.561 8.894 2.384 1.00 70.69 87 THR A O 1
ATOM 732 N N . ALA A 1 88 ? -20.297 10.825 3.519 1.00 61.44 88 ALA A N 1
ATOM 733 C CA . ALA A 1 88 ? -20.289 10.242 4.850 1.00 61.44 88 ALA A CA 1
ATOM 734 C C . ALA A 1 88 ? -21.611 9.504 5.109 1.00 61.44 88 ALA A C 1
ATOM 736 O O . ALA A 1 88 ? -22.692 10.097 5.129 1.00 61.44 88 ALA A O 1
ATOM 737 N N . ILE A 1 89 ? -21.522 8.188 5.289 1.00 58.00 89 ILE A N 1
ATOM 738 C CA . ILE A 1 89 ? -22.667 7.345 5.628 1.00 58.00 89 ILE A CA 1
ATOM 739 C C . ILE A 1 89 ? -22.745 7.291 7.149 1.00 58.00 89 ILE A C 1
ATOM 741 O O . ILE A 1 89 ? -21.777 6.938 7.821 1.00 58.00 89 ILE A O 1
ATOM 745 N N . THR A 1 90 ? -23.912 7.583 7.717 1.00 49.19 90 THR A N 1
ATOM 746 C CA . THR A 1 90 ? -24.175 7.330 9.134 1.00 49.19 90 THR A CA 1
ATOM 747 C C . THR A 1 90 ? -24.131 5.826 9.392 1.00 49.19 90 THR A C 1
ATOM 749 O O . THR A 1 90 ? -25.103 5.111 9.165 1.00 49.19 90 THR A O 1
ATOM 752 N N . VAL A 1 91 ? -22.991 5.322 9.873 1.00 44.19 91 VAL A N 1
ATOM 753 C CA . VAL A 1 91 ? -22.905 3.948 10.374 1.00 44.19 91 VAL A CA 1
ATOM 754 C C . VAL A 1 91 ? -23.709 3.884 11.676 1.00 44.19 91 VAL A C 1
ATOM 756 O O . VAL A 1 91 ? -23.370 4.605 12.626 1.00 44.19 91 VAL A O 1
A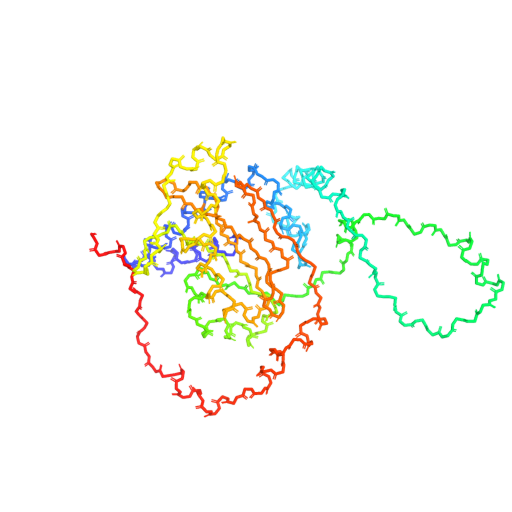TOM 759 N N . PRO A 1 92 ? -24.770 3.057 11.761 1.00 39.88 92 PRO A N 1
ATOM 760 C CA . PRO A 1 92 ? -25.481 2.852 13.011 1.00 39.88 92 PRO A CA 1
ATOM 761 C C . PRO A 1 92 ? -24.471 2.370 14.047 1.00 39.88 92 PRO A C 1
ATOM 763 O O . PRO A 1 92 ? -23.815 1.346 13.867 1.00 39.88 92 PRO A O 1
ATOM 766 N N . THR A 1 93 ? -24.302 3.137 15.121 1.00 35.75 93 THR A N 1
ATOM 767 C CA . THR A 1 93 ? -23.507 2.664 16.258 1.00 35.75 93 THR A CA 1
ATOM 768 C C . THR A 1 93 ? -24.257 1.448 16.808 1.00 35.75 93 THR A C 1
ATOM 770 O O . THR A 1 93 ? -25.469 1.586 17.001 1.00 35.75 93 THR A O 1
ATOM 773 N N . PRO A 1 94 ? -23.623 0.277 17.024 1.00 38.50 94 PRO A N 1
ATOM 774 C CA . PRO A 1 94 ? -24.308 -0.849 17.641 1.00 38.50 94 PRO A CA 1
ATOM 775 C C . PRO A 1 94 ? -24.881 -0.343 18.957 1.00 38.50 94 PRO A C 1
ATOM 777 O O . PRO A 1 94 ? -24.135 0.102 19.832 1.00 38.50 94 PRO A O 1
ATOM 780 N N . ALA A 1 95 ? -26.208 -0.296 19.049 1.00 35.78 95 ALA A N 1
ATOM 781 C CA . ALA A 1 95 ? -26.857 0.036 20.296 1.00 35.78 95 ALA A CA 1
ATOM 782 C C . ALA A 1 95 ? -26.384 -1.012 21.300 1.00 35.78 95 ALA A C 1
ATOM 784 O O . ALA A 1 95 ? -26.587 -2.206 21.079 1.00 35.78 95 ALA A O 1
ATOM 785 N N . THR A 1 96 ? -25.721 -0.570 22.368 1.00 34.03 96 THR A N 1
ATOM 786 C CA . THR A 1 96 ? -25.507 -1.389 23.557 1.00 34.03 96 THR A CA 1
ATOM 787 C C . THR A 1 96 ? -26.840 -2.056 23.863 1.00 34.03 96 THR A C 1
ATOM 789 O O . THR A 1 96 ? -27.838 -1.336 23.969 1.00 34.03 96 THR A O 1
ATOM 792 N N . GLU A 1 97 ? -26.867 -3.393 23.892 1.00 38.19 97 GLU A N 1
ATOM 793 C CA . GLU A 1 97 ? -28.079 -4.196 24.069 1.00 38.19 97 GLU A CA 1
ATOM 794 C C . GLU A 1 97 ? -28.991 -3.527 25.095 1.00 38.19 97 GLU A C 1
ATOM 796 O O . GLU A 1 97 ? -28.672 -3.407 26.281 1.00 38.19 97 GLU A O 1
ATOM 801 N N . THR A 1 98 ? -30.097 -2.978 24.602 1.00 39.22 98 THR A N 1
ATOM 802 C CA . THR A 1 98 ? -31.046 -2.276 25.448 1.00 39.22 98 THR A CA 1
ATOM 803 C C . THR A 1 98 ? -31.784 -3.348 26.225 1.00 39.22 98 THR A C 1
ATOM 805 O O . THR A 1 98 ? -32.622 -4.068 25.686 1.00 39.22 98 THR A O 1
ATOM 808 N N . ALA A 1 99 ? -31.446 -3.458 27.509 1.00 45.19 99 ALA A N 1
ATOM 809 C CA . ALA A 1 99 ? -32.286 -4.115 28.494 1.00 45.19 99 ALA A CA 1
ATOM 810 C C . ALA A 1 99 ? -33.744 -3.652 28.309 1.00 45.19 99 ALA A C 1
ATOM 812 O O . ALA A 1 99 ? -33.992 -2.475 28.034 1.00 45.19 99 ALA A O 1
ATOM 813 N N . SER A 1 100 ? -34.684 -4.597 28.428 1.00 44.09 100 SER A N 1
ATOM 814 C CA . SER A 1 100 ? -36.111 -4.459 28.108 1.00 44.09 100 SER A CA 1
ATOM 815 C C . SER A 1 100 ? -36.668 -3.052 28.365 1.00 44.09 100 SER A C 1
ATOM 817 O O . SER A 1 100 ? -36.729 -2.587 29.508 1.00 44.09 100 SER A O 1
ATOM 819 N N . THR A 1 101 ? -37.093 -2.372 27.303 1.00 45.88 101 THR A N 1
ATOM 820 C CA . THR A 1 101 ? -37.629 -1.010 27.361 1.00 45.88 101 THR A CA 1
ATOM 821 C C . THR A 1 101 ? -38.990 -0.983 28.052 1.00 45.88 101 THR A C 1
ATOM 823 O O . THR A 1 101 ? -40.019 -1.279 27.448 1.00 45.88 101 THR A O 1
ATOM 826 N N . VAL A 1 102 ? -39.010 -0.592 29.326 1.00 55.66 102 VAL A N 1
ATOM 827 C CA . VAL A 1 102 ? -40.239 -0.193 30.023 1.00 55.66 102 VAL A CA 1
ATOM 828 C C . VAL A 1 102 ? -40.641 1.198 29.530 1.00 55.66 102 VAL A C 1
ATOM 830 O O . VAL A 1 102 ? -39.970 2.182 29.832 1.00 55.66 102 VAL A O 1
ATOM 833 N N . HIS A 1 103 ? -41.739 1.286 28.780 1.00 53.75 103 HIS A N 1
ATOM 834 C CA . HIS A 1 103 ? -42.294 2.550 28.296 1.00 53.75 103 HIS A CA 1
ATOM 835 C C . HIS A 1 103 ? -43.055 3.269 29.417 1.00 53.75 103 HIS A C 1
ATOM 837 O O . HIS A 1 103 ? -44.125 2.826 29.829 1.00 53.75 103 HIS A O 1
ATOM 843 N N . ASN A 1 104 ? -42.526 4.390 29.910 1.00 77.06 104 ASN A N 1
ATOM 844 C CA . ASN A 1 104 ? -43.248 5.256 30.841 1.00 77.06 104 ASN A CA 1
ATOM 845 C C . ASN A 1 104 ? -43.110 6.744 30.480 1.00 77.06 104 ASN A C 1
ATOM 847 O O . ASN A 1 104 ? -42.210 7.157 29.743 1.00 77.06 104 ASN A O 1
ATOM 851 N N . ALA A 1 105 ? -44.013 7.553 31.041 1.00 75.12 105 ALA A N 1
ATOM 852 C CA . ALA A 1 105 ? -44.092 8.993 30.797 1.00 75.12 105 ALA A CA 1
ATOM 853 C C . ALA A 1 105 ? -42.802 9.749 31.176 1.00 75.12 105 ALA A C 1
ATOM 855 O O . ALA A 1 105 ? -42.514 10.799 30.601 1.00 75.12 105 ALA A O 1
ATOM 856 N N . PHE A 1 106 ? -41.999 9.210 32.102 1.00 65.00 106 PHE A N 1
ATOM 857 C CA . PHE A 1 106 ? -40.715 9.792 32.491 1.00 65.00 106 PHE A CA 1
ATOM 858 C C . PHE A 1 106 ? -39.662 9.642 31.382 1.00 65.00 106 PHE A C 1
ATOM 860 O O . PHE A 1 106 ? -38.968 10.609 31.077 1.00 65.00 106 PHE A O 1
ATOM 867 N N . GLN A 1 107 ? -39.595 8.496 30.696 1.00 67.06 107 GLN A N 1
ATOM 868 C CA . GLN A 1 107 ? -38.699 8.319 29.546 1.00 67.06 107 GLN A CA 1
ATOM 869 C C . GLN A 1 107 ? -39.099 9.181 28.341 1.00 67.06 107 GLN A C 1
ATOM 871 O O . GLN A 1 107 ? -38.227 9.720 27.661 1.00 67.06 107 GLN A O 1
ATOM 876 N N . GLU A 1 108 ? -40.397 9.361 28.075 1.00 69.81 108 GLU A N 1
ATOM 877 C CA . GLU A 1 108 ? -40.854 10.285 27.025 1.00 69.81 108 GLU A CA 1
ATOM 878 C C . GLU A 1 108 ? -40.526 11.743 27.358 1.00 69.81 108 GLU A C 1
ATOM 880 O O . GLU A 1 108 ? -40.075 12.497 26.494 1.00 69.81 108 GLU A O 1
ATOM 885 N N . TRP A 1 109 ? -40.709 12.137 28.620 1.00 71.94 109 TRP A N 1
ATOM 886 C CA . TRP A 1 109 ? -40.301 13.447 29.124 1.00 71.94 109 TRP A CA 1
ATOM 887 C C . TRP A 1 109 ? -38.783 13.656 29.005 1.00 71.94 109 TRP A C 1
ATOM 889 O O . TRP A 1 109 ? -38.340 14.735 28.608 1.00 71.94 109 TRP A O 1
ATOM 899 N N . GLN A 1 110 ? -37.987 12.614 29.267 1.00 66.88 110 GLN A N 1
ATOM 900 C CA . GLN A 1 110 ? -36.530 12.641 29.158 1.00 66.88 110 GLN A CA 1
ATOM 901 C C . GLN A 1 110 ? -36.062 12.693 27.694 1.00 66.88 110 GLN A C 1
ATOM 903 O O . GLN A 1 110 ? -35.168 13.475 27.391 1.00 66.88 110 GLN A O 1
ATOM 908 N N . LYS A 1 111 ? -36.708 11.967 26.766 1.00 62.84 111 LYS A N 1
ATOM 909 C CA . LYS 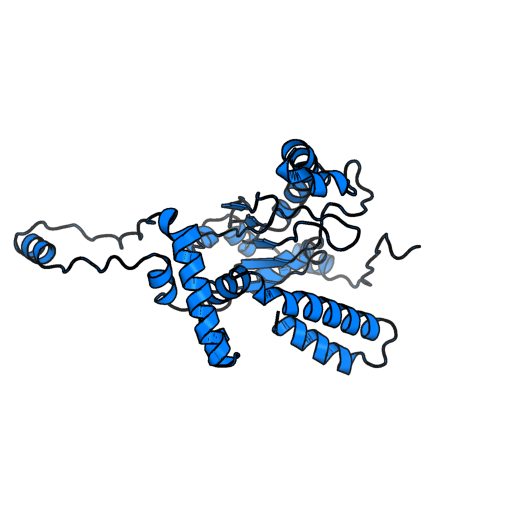A 1 111 ? -36.454 12.059 25.312 1.00 62.84 111 LYS A CA 1
ATOM 910 C C . LYS A 1 111 ? -36.790 13.439 24.745 1.00 62.84 111 LYS A C 1
ATOM 912 O O . LYS A 1 111 ? -36.019 13.976 23.963 1.00 62.84 111 LYS A O 1
ATOM 917 N N . LYS A 1 112 ? -37.897 14.053 25.182 1.00 67.50 112 LYS A N 1
ATOM 918 C CA . LYS A 1 112 ? -38.288 15.422 24.780 1.00 67.50 112 LYS A CA 1
ATOM 919 C C . LYS A 1 112 ? -37.315 16.502 25.273 1.00 67.50 112 LYS A C 1
ATOM 921 O O . LYS A 1 112 ? -37.298 17.596 24.720 1.00 67.50 112 LYS A O 1
ATOM 926 N N . ARG A 1 113 ? -36.537 16.216 26.325 1.00 62.69 113 ARG A N 1
ATOM 927 C CA . ARG A 1 113 ? -35.541 17.126 26.925 1.00 62.69 113 ARG A CA 1
ATOM 928 C C . ARG A 1 113 ? -34.098 16.705 26.677 1.00 62.69 113 ARG A C 1
ATOM 930 O O . ARG A 1 113 ? -33.186 17.436 27.067 1.00 62.69 113 ARG A O 1
ATOM 937 N N . GLN A 1 114 ? -33.879 15.556 26.042 1.00 50.94 114 GLN A N 1
ATOM 938 C CA . GLN A 1 114 ? -32.579 15.172 25.528 1.00 50.94 114 GLN A CA 1
ATOM 939 C C . GLN A 1 114 ? -32.242 16.227 24.482 1.00 50.94 114 GLN A C 1
ATOM 941 O O . GLN A 1 114 ? -32.867 16.290 23.425 1.00 50.94 114 GLN A O 1
ATOM 946 N N . ARG A 1 115 ? -31.316 17.132 24.828 1.00 48.38 115 ARG A N 1
ATOM 947 C CA . ARG A 1 115 ? -30.726 18.049 23.853 1.00 48.38 115 ARG A CA 1
ATOM 948 C C . ARG A 1 115 ? -30.334 17.195 22.660 1.00 48.38 115 ARG A C 1
ATOM 950 O O . ARG A 1 115 ? -29.686 16.169 22.872 1.00 48.38 115 ARG A O 1
ATOM 957 N N . SER A 1 116 ? -30.771 17.598 21.467 1.00 49.19 116 SER A N 1
ATOM 958 C CA . SER A 1 116 ? -30.323 17.018 20.205 1.00 49.19 116 SER A CA 1
ATOM 959 C C . SER A 1 116 ? -28.834 16.760 20.346 1.00 49.19 116 SER A C 1
ATOM 961 O O . SER A 1 116 ? -28.070 17.706 20.561 1.00 49.19 116 SER A O 1
ATOM 963 N N . GLN A 1 117 ? -28.461 15.479 20.379 1.00 51.62 117 GLN A N 1
ATOM 964 C CA . GLN A 1 117 ? -27.070 15.065 20.383 1.00 51.62 117 GLN A CA 1
ATOM 965 C C . GLN A 1 117 ? -26.433 15.876 19.261 1.00 51.62 117 GLN A C 1
ATOM 967 O O . GLN A 1 117 ? -26.980 15.865 18.158 1.00 51.62 117 GLN A O 1
ATOM 972 N N . PHE A 1 118 ? -25.432 16.708 19.584 1.00 53.31 118 PHE A N 1
ATOM 973 C CA . PHE A 1 118 ? -24.802 17.560 18.579 1.00 53.31 118 PHE A CA 1
ATOM 974 C C . PHE A 1 118 ? -24.537 16.677 17.364 1.00 53.31 1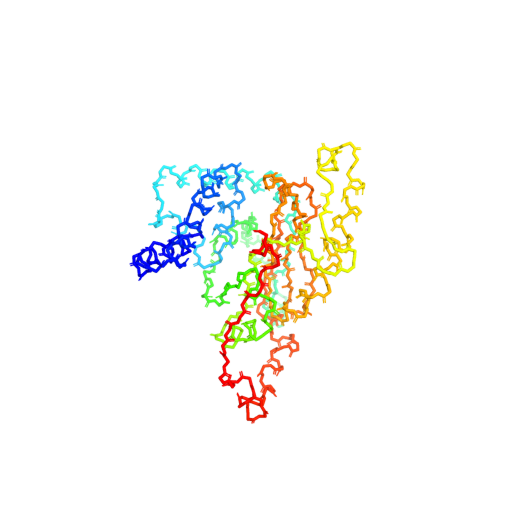18 PHE A C 1
ATOM 976 O O . PHE A 1 118 ? -23.979 15.591 17.528 1.00 53.31 118 PHE A O 1
ATOM 983 N N . ASP A 1 119 ? -25.023 17.091 16.196 1.00 62.91 119 ASP A N 1
ATOM 984 C CA . ASP A 1 119 ? -24.779 16.379 14.947 1.00 62.91 119 ASP A CA 1
ATOM 985 C C . ASP A 1 119 ? -23.317 16.651 14.578 1.00 62.91 119 ASP A C 1
ATOM 987 O O . ASP A 1 119 ? -22.986 17.546 13.803 1.00 62.91 119 ASP A O 1
ATOM 991 N N . ILE A 1 120 ? -22.420 16.009 15.326 1.00 72.19 120 ILE A N 1
ATOM 992 C CA . ILE A 1 120 ? -20.983 16.092 15.123 1.00 72.19 120 ILE A CA 1
ATOM 993 C C . ILE A 1 120 ? -20.675 15.179 13.950 1.00 72.19 120 ILE A C 1
ATOM 995 O O . ILE A 1 120 ? -21.002 13.990 13.986 1.00 72.19 120 ILE A O 1
ATOM 999 N N . ASP A 1 121 ? -20.060 15.747 12.917 1.00 81.38 121 ASP A N 1
ATOM 1000 C CA . ASP A 1 121 ? -19.738 14.995 11.714 1.00 81.38 121 ASP A CA 1
ATOM 1001 C C . ASP A 1 121 ? -18.743 13.856 11.992 1.00 81.38 121 ASP A C 1
ATOM 1003 O O . ASP A 1 121 ? -18.072 13.802 13.028 1.00 81.38 121 ASP A O 1
ATOM 1007 N N . GLU A 1 122 ? -18.679 12.902 11.061 1.00 81.31 122 GLU A N 1
ATOM 1008 C CA . GLU A 1 122 ? -17.868 11.688 11.195 1.00 81.31 122 GLU A CA 1
ATOM 1009 C C . GLU A 1 122 ? -16.397 12.001 11.483 1.00 81.31 122 GLU A C 1
ATOM 1011 O O . GLU A 1 122 ? -15.787 11.360 12.341 1.00 81.31 122 GLU A O 1
ATOM 1016 N N . TYR A 1 123 ? -15.845 13.020 10.824 1.00 85.81 123 TYR A N 1
ATOM 1017 C CA . TYR A 1 123 ? -14.470 13.441 11.042 1.00 85.81 123 TYR A CA 1
ATOM 1018 C C . TYR A 1 123 ? -14.256 13.971 12.466 1.00 85.81 123 TYR A C 1
ATOM 1020 O O . TYR A 1 123 ? -13.340 13.521 13.157 1.00 85.81 123 TYR A O 1
ATOM 1028 N N . THR A 1 124 ? -15.136 14.841 12.967 1.00 85.81 124 THR A N 1
ATOM 1029 C CA . THR A 1 124 ? -15.054 15.340 14.349 1.00 85.81 124 THR A CA 1
ATOM 1030 C C . THR A 1 124 ? -15.229 14.210 15.364 1.00 85.81 124 THR A C 1
ATOM 1032 O O . THR A 1 124 ? -14.484 14.128 16.344 1.00 85.81 124 THR A O 1
ATOM 1035 N N . LYS A 1 125 ? -16.166 13.288 15.113 1.00 85.19 125 LYS A N 1
ATOM 1036 C CA . LYS A 1 125 ? -16.364 12.082 15.930 1.00 85.19 125 LYS A CA 1
ATOM 1037 C C . LYS A 1 125 ? -15.103 11.215 15.956 1.00 85.19 125 LYS A C 1
ATOM 1039 O O . LYS A 1 125 ? -14.700 10.757 17.025 1.00 85.19 125 LYS A O 1
ATOM 1044 N N . TYR A 1 126 ? -14.458 11.016 14.807 1.00 85.81 126 TYR A N 1
ATOM 1045 C CA . TYR A 1 126 ? -13.188 10.303 14.710 1.00 85.81 126 TYR A CA 1
ATOM 1046 C C . TYR A 1 126 ? -12.100 11.000 15.532 1.00 85.81 126 TYR A C 1
ATOM 1048 O O . TYR A 1 126 ? -11.437 10.332 16.325 1.00 85.81 126 TYR A O 1
ATOM 1056 N N . LEU A 1 127 ? -11.950 12.326 15.428 1.00 87.75 127 LEU A N 1
ATOM 1057 C CA . LEU A 1 127 ? -10.955 13.080 16.199 1.00 87.75 127 LEU A CA 1
ATOM 1058 C C . LEU A 1 127 ? -11.148 12.924 17.714 1.00 87.75 127 LEU A C 1
ATOM 1060 O O . LEU A 1 127 ? -10.164 12.746 18.430 1.00 87.75 127 LEU A O 1
ATOM 1064 N N . GLN A 1 128 ? -12.396 12.884 18.184 1.00 86.81 128 GLN A N 1
ATOM 1065 C CA . GLN A 1 128 ? -12.747 12.711 19.600 1.00 86.81 128 GLN A CA 1
ATOM 1066 C C . GLN A 1 128 ? -12.657 11.264 20.110 1.00 86.81 128 GLN A C 1
ATOM 1068 O O . GLN A 1 128 ? -12.632 11.047 21.321 1.00 86.81 128 GLN A O 1
ATOM 1073 N N . ALA A 1 129 ? -12.625 10.265 19.222 1.00 82.62 129 ALA A N 1
ATOM 1074 C CA . ALA A 1 129 ? -12.530 8.862 19.623 1.00 82.62 129 ALA A CA 1
ATOM 1075 C C . ALA A 1 129 ? -11.243 8.576 20.424 1.00 82.62 129 ALA A C 1
ATOM 1077 O O . ALA A 1 129 ? -10.244 9.284 20.300 1.00 82.62 129 ALA A O 1
ATOM 1078 N N . ALA A 1 130 ? -11.223 7.509 21.220 1.00 82.19 130 ALA A N 1
ATOM 1079 C CA . ALA A 1 130 ? -9.992 7.106 21.894 1.00 82.19 130 ALA A CA 1
ATOM 1080 C C . ALA A 1 130 ? -8.903 6.746 20.868 1.00 82.19 130 ALA A C 1
ATOM 1082 O O . ALA A 1 130 ? -9.191 6.161 19.820 1.00 82.19 130 ALA A O 1
ATOM 1083 N N . VAL A 1 131 ? -7.657 7.090 21.184 1.00 82.38 131 VAL A N 1
ATOM 1084 C CA . VAL A 1 131 ? -6.491 6.582 20.460 1.00 82.38 131 VAL A CA 1
ATOM 1085 C C . VAL A 1 131 ? -6.434 5.060 20.610 1.00 82.38 131 VAL A C 1
ATOM 1087 O O . VAL A 1 131 ? -6.660 4.527 21.699 1.00 82.38 131 VAL A O 1
ATOM 1090 N N . LEU A 1 132 ? -6.149 4.353 19.517 1.00 71.69 132 LEU A N 1
ATOM 1091 C CA . LEU A 1 132 ? -6.029 2.896 19.525 1.00 71.69 132 LEU A CA 1
ATOM 1092 C C . LEU A 1 132 ? -4.559 2.473 19.678 1.00 71.69 132 LEU A C 1
ATOM 1094 O O . LEU A 1 132 ? -3.704 3.021 18.982 1.00 71.69 132 LEU A O 1
ATOM 1098 N N . PRO A 1 133 ? -4.253 1.482 20.542 1.00 68.44 133 PRO A N 1
ATOM 1099 C CA . PRO A 1 133 ? -2.890 0.998 20.736 1.00 68.44 133 PRO A CA 1
ATOM 1100 C C . PRO A 1 133 ? -2.330 0.348 19.466 1.00 68.44 133 PRO A C 1
ATOM 1102 O O . PRO A 1 133 ? -3.069 -0.230 18.662 1.00 68.44 133 PRO A O 1
ATOM 1105 N N . GLU A 1 134 ? -1.009 0.419 19.312 1.00 67.00 134 GLU A N 1
ATOM 1106 C CA . GLU A 1 134 ? -0.307 -0.034 18.116 1.00 67.00 134 GLU A CA 1
ATOM 1107 C C . GLU A 1 134 ? -0.395 -1.557 17.945 1.00 67.00 134 GLU A C 1
ATOM 1109 O O . GLU A 1 134 ? 0.128 -2.343 18.734 1.00 67.00 134 GLU A O 1
ATOM 1114 N N . LYS A 1 135 ? -1.095 -1.977 16.889 1.00 79.12 135 LYS A N 1
ATOM 1115 C CA . LYS A 1 135 ? -1.121 -3.357 16.386 1.00 79.12 135 LYS A CA 1
ATOM 1116 C C . LYS A 1 135 ? -0.955 -3.358 14.873 1.00 79.12 135 LYS A C 1
ATOM 1118 O O . LYS A 1 135 ? -1.676 -4.035 14.141 1.00 79.12 135 LYS A O 1
ATOM 1123 N N . THR A 1 136 ? -0.042 -2.526 14.402 1.00 82.62 136 THR A N 1
ATOM 1124 C CA . THR A 1 136 ? 0.251 -2.329 12.986 1.00 82.62 136 THR A CA 1
ATOM 1125 C C . THR A 1 136 ? 1.660 -2.800 12.677 1.00 82.62 136 THR A C 1
ATOM 1127 O O . THR A 1 136 ? 2.512 -2.853 13.556 1.00 82.62 136 THR A O 1
ATOM 1130 N N . SER A 1 137 ? 1.915 -3.158 11.427 1.00 84.25 137 SER A N 1
ATOM 1131 C CA . SER A 1 137 ? 3.267 -3.436 10.947 1.00 84.25 137 SER A CA 1
ATOM 1132 C C . SER A 1 137 ? 3.387 -3.080 9.471 1.00 84.25 137 SER A C 1
ATOM 1134 O O . SER A 1 137 ? 2.380 -2.789 8.826 1.00 84.25 137 SER A O 1
ATOM 1136 N N . ILE A 1 138 ? 4.607 -3.084 8.939 1.00 85.62 138 ILE A N 1
ATOM 1137 C CA . ILE A 1 138 ? 4.912 -2.721 7.558 1.00 85.62 138 ILE A CA 1
ATOM 1138 C C . ILE A 1 138 ? 5.701 -3.858 6.906 1.00 85.62 138 ILE A C 1
ATOM 1140 O O . ILE A 1 138 ? 6.662 -4.353 7.487 1.00 85.62 138 ILE A O 1
ATOM 1144 N N . LEU A 1 139 ? 5.309 -4.245 5.692 1.00 84.94 139 LEU A N 1
ATOM 1145 C CA . LEU A 1 139 ? 6.085 -5.114 4.805 1.00 84.94 139 LEU A CA 1
ATOM 1146 C C . LEU A 1 139 ? 6.281 -4.418 3.464 1.00 84.94 139 LEU A C 1
ATOM 1148 O O . LEU A 1 139 ? 5.308 -4.053 2.799 1.00 84.94 139 LEU A O 1
ATOM 1152 N N . ILE A 1 140 ? 7.527 -4.233 3.041 1.00 87.06 140 ILE A N 1
ATOM 1153 C CA . ILE A 1 140 ? 7.843 -3.350 1.921 1.00 87.06 140 ILE A CA 1
ATOM 1154 C C . ILE A 1 140 ? 7.933 -4.164 0.636 1.00 87.06 140 ILE A C 1
ATOM 1156 O O . ILE A 1 140 ? 8.822 -4.990 0.449 1.00 87.06 140 ILE A O 1
ATOM 1160 N N . CYS A 1 141 ? 7.022 -3.886 -0.295 1.00 86.69 141 CYS A N 1
ATOM 1161 C CA . CYS A 1 141 ? 7.025 -4.392 -1.661 1.00 86.69 141 CYS A CA 1
ATOM 1162 C C . CYS A 1 141 ? 7.348 -5.896 -1.754 1.00 86.69 141 CYS A C 1
ATOM 1164 O O . CYS A 1 141 ? 6.505 -6.733 -1.431 1.00 86.69 141 CYS A O 1
ATOM 1166 N N . TYR A 1 142 ? 8.572 -6.245 -2.163 1.00 84.81 142 TYR A N 1
ATOM 1167 C CA . TYR A 1 142 ? 9.011 -7.619 -2.384 1.00 84.81 142 TYR A CA 1
ATOM 1168 C C . TYR A 1 142 ? 8.920 -8.505 -1.133 1.00 84.81 142 TYR A C 1
ATOM 1170 O O . TYR A 1 142 ? 8.723 -9.710 -1.285 1.00 84.81 142 TYR A O 1
ATOM 1178 N N . ASP A 1 143 ? 8.961 -7.937 0.077 1.00 85.12 143 ASP A N 1
ATOM 1179 C CA . ASP A 1 143 ? 8.763 -8.677 1.332 1.00 85.12 143 ASP A CA 1
ATOM 1180 C C . ASP A 1 143 ? 7.449 -9.456 1.339 1.00 85.12 143 ASP A C 1
ATOM 1182 O O . ASP A 1 143 ? 7.376 -10.561 1.871 1.00 85.12 143 ASP A O 1
ATOM 1186 N N . ASN A 1 144 ? 6.422 -8.904 0.692 1.00 84.88 144 ASN A N 1
ATOM 1187 C CA . ASN A 1 144 ? 5.102 -9.511 0.595 1.00 84.88 144 ASN A CA 1
ATOM 1188 C C . ASN A 1 144 ? 5.091 -10.734 -0.335 1.00 84.88 144 ASN A C 1
ATOM 1190 O O . ASN A 1 144 ? 4.154 -11.527 -0.288 1.00 84.88 144 ASN A O 1
ATOM 1194 N N . ASN A 1 145 ? 6.113 -10.925 -1.183 1.00 82.50 145 ASN A N 1
ATOM 1195 C CA . ASN A 1 145 ? 6.246 -12.139 -1.993 1.00 82.50 145 ASN A CA 1
ATOM 1196 C C . ASN A 1 145 ? 6.636 -13.363 -1.153 1.00 82.50 145 ASN A C 1
ATOM 1198 O O . ASN A 1 145 ? 6.323 -14.485 -1.556 1.00 82.50 145 ASN A O 1
ATOM 1202 N N . VAL A 1 146 ? 7.292 -13.150 -0.010 1.00 85.06 146 VAL A N 1
ATOM 1203 C CA . VAL A 1 146 ? 7.693 -14.194 0.936 1.00 85.06 146 VAL A CA 1
ATOM 1204 C C . VAL A 1 146 ? 6.553 -14.382 1.935 1.00 85.06 146 VAL A C 1
ATOM 1206 O O . VAL A 1 146 ? 6.294 -13.532 2.784 1.00 85.06 146 VAL A O 1
ATOM 1209 N N . THR A 1 147 ? 5.823 -15.491 1.819 1.00 83.81 147 THR A N 1
ATOM 1210 C CA . THR A 1 147 ? 4.582 -15.706 2.593 1.00 83.81 147 THR A CA 1
ATOM 1211 C C . THR A 1 147 ? 4.861 -15.817 4.097 1.00 83.81 147 THR A C 1
ATOM 1213 O O . THR A 1 147 ? 4.023 -15.479 4.937 1.00 83.81 147 THR A O 1
ATOM 1216 N N . GLU A 1 148 ? 6.067 -16.251 4.447 1.00 86.19 148 GLU A N 1
ATOM 1217 C CA . GLU A 1 148 ? 6.580 -16.358 5.803 1.00 86.19 148 GLU A CA 1
ATOM 1218 C C . GLU A 1 148 ? 6.641 -14.998 6.503 1.00 86.19 148 GLU A C 1
ATOM 1220 O O . GLU A 1 148 ? 6.291 -14.930 7.680 1.00 86.19 148 GLU A O 1
ATOM 1225 N N . ASN A 1 149 ? 6.990 -13.920 5.788 1.00 86.62 149 ASN A N 1
ATOM 1226 C CA . ASN A 1 149 ? 7.092 -12.574 6.360 1.00 86.62 149 ASN A CA 1
ATOM 1227 C C . ASN A 1 149 ? 5.735 -12.087 6.869 1.00 86.62 149 ASN A C 1
ATOM 1229 O O . ASN A 1 149 ? 5.612 -11.674 8.019 1.00 86.62 149 ASN A O 1
ATOM 1233 N N . VAL A 1 150 ? 4.689 -12.229 6.050 1.00 84.12 150 VAL A N 1
ATOM 1234 C CA . VAL A 1 150 ? 3.311 -11.888 6.442 1.00 84.12 150 VAL A CA 1
ATOM 1235 C C . VAL A 1 150 ? 2.913 -12.653 7.702 1.00 84.12 150 VAL A C 1
ATOM 1237 O O . VAL A 1 150 ? 2.426 -12.070 8.674 1.00 84.12 150 VAL A O 1
ATOM 1240 N N . ARG A 1 151 ? 3.158 -13.970 7.719 1.00 86.12 151 ARG A N 1
ATOM 1241 C CA . ARG A 1 151 ? 2.801 -14.812 8.863 1.00 86.12 151 ARG A CA 1
ATOM 1242 C C . ARG A 1 151 ? 3.597 -14.444 10.115 1.00 86.12 151 ARG A C 1
ATOM 1244 O O . ARG A 1 151 ? 3.003 -14.420 11.190 1.00 86.12 151 ARG A O 1
ATOM 1251 N N . ALA A 1 152 ? 4.899 -14.201 10.002 1.00 88.06 152 ALA A N 1
ATOM 1252 C CA . ALA A 1 152 ? 5.752 -13.822 11.124 1.00 88.06 152 ALA A CA 1
ATOM 1253 C C . ALA A 1 152 ? 5.264 -12.512 11.753 1.00 88.06 152 ALA A C 1
ATOM 1255 O O . ALA A 1 152 ? 4.996 -12.470 12.953 1.00 88.06 152 ALA A O 1
ATOM 1256 N N . THR A 1 153 ? 5.015 -11.498 10.928 1.00 87.25 153 THR A N 1
ATOM 1257 C CA . THR A 1 153 ? 4.472 -10.203 11.346 1.00 87.25 153 THR A CA 1
ATOM 1258 C C . THR A 1 153 ? 3.132 -10.334 12.077 1.00 87.25 153 THR A C 1
ATOM 1260 O O . THR A 1 153 ? 2.944 -9.777 13.160 1.00 87.25 153 THR A O 1
ATOM 1263 N N . ALA A 1 154 ? 2.208 -11.140 11.551 1.00 84.81 154 ALA A N 1
ATOM 1264 C CA . ALA A 1 154 ? 0.921 -11.388 12.202 1.00 84.81 154 ALA A CA 1
ATOM 1265 C C . ALA A 1 154 ? 1.037 -12.155 13.536 1.00 84.81 154 ALA A C 1
ATOM 1267 O O . ALA A 1 154 ? 0.161 -12.039 14.398 1.00 84.81 154 ALA A O 1
ATOM 1268 N N . LEU A 1 155 ? 2.084 -12.970 13.715 1.00 86.88 155 LEU A N 1
ATOM 1269 C CA . LEU A 1 155 ? 2.363 -13.691 14.965 1.00 86.88 155 LEU A CA 1
ATOM 1270 C C . LEU A 1 155 ? 3.062 -12.815 16.010 1.00 86.88 155 LEU A C 1
ATOM 1272 O O . LEU A 1 155 ? 2.882 -13.067 17.197 1.00 86.88 155 LEU A O 1
ATOM 1276 N N . LEU A 1 156 ? 3.789 -11.780 15.582 1.00 87.25 156 LEU A N 1
ATOM 1277 C CA . LEU A 1 156 ? 4.346 -10.746 16.463 1.00 87.25 156 LEU A CA 1
ATOM 1278 C C . LEU A 1 156 ? 3.272 -9.807 17.038 1.00 87.25 156 LEU A C 1
ATOM 1280 O O . LEU A 1 156 ? 3.558 -9.039 17.949 1.00 87.25 156 LEU A O 1
ATOM 1284 N N . GLY A 1 157 ? 2.030 -9.897 16.549 1.00 84.56 157 GLY A N 1
ATOM 1285 C CA . GLY A 1 157 ? 0.878 -9.186 17.110 1.00 84.56 157 GLY A CA 1
ATOM 1286 C C . GLY A 1 157 ? 0.229 -8.168 16.176 1.00 84.56 157 GLY A C 1
ATOM 1287 O O . GLY A 1 157 ? -0.728 -7.513 16.592 1.00 84.56 157 GLY A O 1
ATOM 1288 N N . ALA A 1 158 ? 0.687 -8.053 14.924 1.00 86.06 158 ALA A N 1
ATOM 1289 C CA . ALA A 1 158 ? 0.056 -7.171 13.948 1.00 86.06 158 ALA A CA 1
ATOM 1290 C C . ALA A 1 158 ? -1.395 -7.610 13.648 1.00 86.06 158 ALA A C 1
ATOM 1292 O O . ALA A 1 158 ? -1.671 -8.763 13.305 1.00 86.06 158 ALA A O 1
ATOM 1293 N N . GLU A 1 159 ? -2.330 -6.671 13.782 1.00 83.50 159 GLU A N 1
ATOM 1294 C CA . GLU A 1 159 ? -3.732 -6.773 13.363 1.00 83.50 159 GLU A CA 1
ATOM 1295 C C . GLU A 1 159 ? -3.954 -6.148 11.978 1.00 83.50 159 GLU A C 1
ATOM 1297 O O . GLU A 1 159 ? -4.864 -6.581 11.272 1.00 83.50 159 GLU A O 1
ATOM 1302 N N . ILE A 1 160 ? -3.124 -5.173 11.585 1.00 84.25 160 ILE A N 1
ATOM 1303 C CA . ILE A 1 160 ? -3.120 -4.552 10.254 1.00 84.25 160 ILE A CA 1
ATOM 1304 C C . ILE A 1 160 ? -1.684 -4.509 9.719 1.00 84.25 160 ILE A C 1
ATOM 1306 O O . ILE A 1 160 ? -0.765 -4.100 10.429 1.00 84.25 160 ILE A O 1
ATOM 1310 N N . ILE A 1 161 ? -1.490 -4.900 8.462 1.00 85.69 161 ILE A N 1
ATOM 1311 C CA . ILE A 1 161 ? -0.194 -4.844 7.780 1.00 85.69 161 ILE A CA 1
ATOM 1312 C C . ILE A 1 161 ? -0.267 -3.817 6.650 1.00 85.69 161 ILE A C 1
ATOM 1314 O O . ILE A 1 161 ? -1.036 -3.965 5.702 1.00 85.69 161 ILE A O 1
ATOM 1318 N N . PHE A 1 162 ? 0.550 -2.774 6.733 1.00 87.56 162 PHE A N 1
ATOM 1319 C CA . PHE A 1 162 ? 0.753 -1.833 5.642 1.00 87.56 162 PHE A CA 1
ATOM 1320 C C . PHE A 1 162 ? 1.757 -2.401 4.649 1.00 87.56 162 PHE A C 1
ATOM 1322 O O . PHE A 1 162 ? 2.825 -2.893 5.009 1.00 87.56 162 PHE A O 1
ATOM 1329 N N . MET A 1 163 ? 1.404 -2.316 3.378 1.00 88.75 163 MET A N 1
ATOM 1330 C CA . MET A 1 163 ? 2.108 -2.961 2.288 1.00 88.75 163 MET A CA 1
ATOM 1331 C C . MET A 1 163 ? 2.423 -1.932 1.197 1.00 88.75 163 MET A C 1
ATOM 1333 O O . MET A 1 163 ? 1.790 -1.959 0.135 1.00 88.75 163 MET A O 1
ATOM 1337 N N . PRO A 1 164 ? 3.360 -0.994 1.432 1.00 89.19 164 PRO A N 1
ATOM 1338 C CA . PRO A 1 164 ? 3.791 -0.060 0.402 1.00 89.19 164 PRO A CA 1
ATOM 1339 C C . PRO A 1 164 ? 4.522 -0.803 -0.715 1.00 89.19 164 PRO A C 1
ATOM 1341 O O . PRO A 1 164 ? 5.454 -1.567 -0.468 1.00 89.19 164 PRO A O 1
ATOM 1344 N N . HIS A 1 165 ? 4.097 -0.579 -1.952 1.00 87.81 165 HIS A N 1
ATOM 1345 C CA . HIS A 1 165 ? 4.611 -1.248 -3.137 1.00 87.81 165 HIS A CA 1
ATOM 1346 C C . HIS A 1 165 ? 5.015 -0.258 -4.226 1.00 87.81 165 HIS A C 1
ATOM 1348 O O . HIS A 1 165 ? 4.471 0.835 -4.351 1.00 87.81 165 HIS A O 1
ATOM 1354 N N . VAL A 1 166 ? 5.947 -0.711 -5.062 1.00 89.31 166 VAL A N 1
ATOM 1355 C CA . VAL A 1 166 ? 6.106 -0.242 -6.438 1.00 89.31 166 VAL A CA 1
ATOM 1356 C C . VAL A 1 166 ? 6.109 -1.493 -7.296 1.00 89.31 166 VAL A C 1
ATOM 1358 O O . VAL A 1 166 ? 7.110 -2.200 -7.402 1.00 89.31 166 VAL A O 1
ATOM 1361 N N . THR A 1 167 ? 4.946 -1.832 -7.830 1.00 87.88 167 THR A N 1
ATOM 1362 C CA . THR A 1 167 ? 4.737 -3.075 -8.568 1.00 87.88 167 THR A CA 1
ATOM 1363 C C . THR A 1 167 ? 3.781 -2.860 -9.730 1.00 87.88 167 THR A C 1
ATOM 1365 O O . THR A 1 167 ? 3.199 -1.781 -9.843 1.00 87.88 167 THR A O 1
ATOM 1368 N N . MET A 1 168 ? 3.626 -3.897 -10.564 1.00 89.19 168 MET A N 1
ATOM 1369 C CA . MET A 1 168 ? 2.910 -3.872 -11.845 1.00 89.19 168 MET A CA 1
ATOM 1370 C C . MET A 1 168 ? 3.493 -2.901 -12.855 1.00 89.19 168 MET A C 1
ATOM 1372 O O . MET A 1 168 ? 4.221 -1.971 -12.515 1.00 89.19 168 MET A O 1
ATOM 1376 N N . CYS A 1 169 ? 3.157 -3.122 -14.126 1.00 92.19 169 CYS A N 1
ATOM 1377 C CA . CYS A 1 169 ? 3.735 -2.342 -15.216 1.00 92.19 169 CYS A CA 1
ATOM 1378 C C . CYS A 1 169 ? 5.282 -2.360 -15.157 1.00 92.19 169 CYS A C 1
ATOM 1380 O O . CYS A 1 169 ? 5.943 -1.356 -15.406 1.00 92.19 169 CYS A O 1
ATOM 1382 N N . THR A 1 170 ? 5.858 -3.495 -14.745 1.00 87.00 170 THR A N 1
ATOM 1383 C CA . THR A 1 170 ? 7.301 -3.727 -14.582 1.00 87.00 170 THR A CA 1
ATOM 1384 C C . THR A 1 170 ? 7.741 -4.939 -15.406 1.00 87.00 170 THR A C 1
ATOM 1386 O O . THR A 1 170 ? 6.901 -5.764 -15.783 1.00 87.00 170 THR A O 1
ATOM 1389 N N . PRO A 1 171 ? 9.050 -5.092 -15.688 1.00 83.88 171 PRO A N 1
ATOM 1390 C CA . PRO A 1 171 ? 9.566 -6.286 -16.345 1.00 83.88 171 PRO A CA 1
ATOM 1391 C C . PRO A 1 171 ? 9.206 -7.546 -15.554 1.00 83.88 171 PRO A C 1
ATOM 1393 O O . PRO A 1 171 ? 9.429 -7.620 -14.346 1.00 83.88 171 PRO A O 1
ATOM 1396 N N . SER A 1 172 ? 8.667 -8.551 -16.239 1.00 82.88 172 SER A N 1
ATOM 1397 C CA . SER A 1 172 ? 8.289 -9.825 -15.634 1.00 82.88 172 SER A CA 1
ATOM 1398 C C . SER A 1 172 ? 8.493 -10.961 -16.628 1.00 82.88 172 SER A C 1
ATOM 1400 O O . SER A 1 172 ? 8.259 -10.798 -17.822 1.00 82.88 172 SER A O 1
ATOM 1402 N N . THR A 1 173 ? 8.903 -12.126 -16.130 1.00 81.44 173 THR A N 1
ATOM 1403 C CA . THR A 1 173 ? 8.984 -13.366 -16.917 1.00 81.44 173 THR A CA 1
ATOM 1404 C C . THR A 1 173 ? 7.616 -14.016 -17.136 1.00 81.44 173 THR A C 1
ATOM 1406 O O . THR A 1 173 ? 7.501 -14.979 -17.893 1.00 81.44 173 THR A O 1
ATOM 1409 N N . ARG A 1 174 ? 6.562 -13.518 -16.476 1.00 80.12 174 ARG A N 1
ATOM 1410 C CA . ARG A 1 174 ? 5.207 -14.056 -16.592 1.00 80.12 174 ARG A CA 1
ATOM 1411 C C . ARG A 1 174 ? 4.576 -13.646 -17.933 1.00 80.12 174 ARG A C 1
ATOM 1413 O O . ARG A 1 174 ? 4.531 -12.452 -18.229 1.00 80.12 174 ARG A O 1
ATOM 1420 N N . PRO A 1 175 ? 3.981 -14.585 -18.691 1.00 85.81 175 PRO A N 1
ATOM 1421 C CA . PRO A 1 175 ? 3.210 -14.251 -19.885 1.00 85.81 175 PRO A CA 1
ATOM 1422 C C . PRO A 1 175 ? 2.100 -13.228 -19.595 1.00 85.81 175 PRO A C 1
ATOM 1424 O O . PRO A 1 175 ? 1.336 -13.380 -18.641 1.00 85.81 175 PRO A O 1
ATOM 1427 N N . GLY A 1 176 ? 2.018 -12.180 -20.418 1.00 86.00 176 GLY A N 1
ATOM 1428 C CA . GLY A 1 176 ? 1.007 -11.122 -20.304 1.00 86.00 176 GLY A CA 1
ATOM 1429 C C . GLY A 1 176 ? 1.290 -10.046 -19.248 1.00 86.00 176 GLY A C 1
ATOM 1430 O O . GLY A 1 176 ? 0.537 -9.080 -19.177 1.00 86.00 176 GLY A O 1
ATOM 1431 N N . ALA A 1 177 ? 2.358 -10.176 -18.454 1.00 88.44 177 ALA A N 1
ATOM 1432 C CA . ALA A 1 177 ? 2.879 -9.091 -17.626 1.00 88.44 177 ALA A CA 1
ATOM 1433 C C . ALA A 1 177 ? 3.933 -8.278 -18.404 1.00 88.44 177 ALA A C 1
ATOM 1435 O O . ALA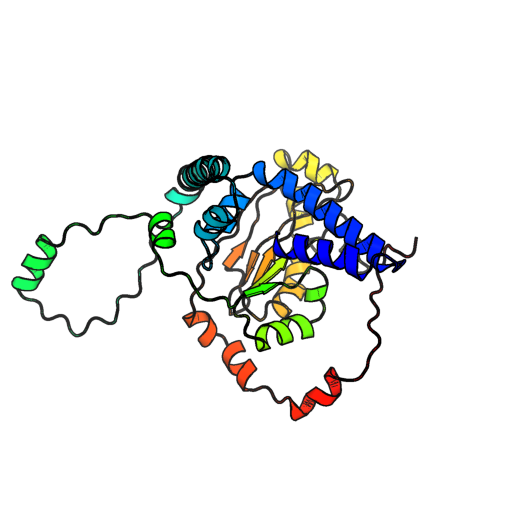 A 1 177 ? 4.438 -8.720 -19.434 1.00 88.44 177 ALA A O 1
ATOM 1436 N N . GLY A 1 178 ? 4.260 -7.077 -17.928 1.00 90.62 178 GLY A N 1
ATOM 1437 C CA . GLY A 1 178 ? 5.220 -6.190 -18.586 1.00 90.62 178 GLY A CA 1
ATOM 1438 C C . GLY A 1 178 ? 4.812 -4.728 -18.484 1.00 90.62 178 GLY A C 1
ATOM 1439 O O . GLY A 1 178 ? 3.912 -4.383 -17.721 1.00 90.62 178 GLY A O 1
ATOM 1440 N N . PHE A 1 179 ? 5.463 -3.877 -19.275 1.00 92.94 179 PHE A N 1
ATOM 1441 C CA . PHE A 1 179 ? 5.165 -2.449 -19.334 1.00 92.94 179 PHE A CA 1
ATOM 1442 C C . PHE A 1 179 ? 3.836 -2.146 -20.038 1.00 92.94 179 PHE A C 1
ATOM 1444 O O . PHE A 1 179 ? 3.391 -2.860 -20.946 1.00 92.94 179 PHE A O 1
ATOM 1451 N N . VAL A 1 180 ? 3.230 -1.040 -19.619 1.00 94.31 180 VAL A N 1
ATOM 1452 C CA . VAL A 1 180 ? 2.110 -0.392 -20.304 1.00 94.31 180 VAL A CA 1
ATOM 1453 C C . VAL A 1 180 ? 2.668 0.796 -21.084 1.00 94.31 180 VAL A C 1
ATOM 1455 O O . VAL A 1 180 ? 3.557 1.489 -20.591 1.00 94.31 180 VAL A O 1
ATOM 1458 N N . ASP A 1 181 ? 2.170 1.009 -22.301 1.00 94.00 181 ASP A N 1
ATOM 1459 C CA . ASP A 1 181 ? 2.604 2.111 -23.161 1.00 94.00 181 ASP A CA 1
ATOM 1460 C C . ASP A 1 181 ? 2.290 3.474 -22.512 1.00 94.00 181 ASP A C 1
ATOM 1462 O O . ASP A 1 181 ? 1.152 3.751 -22.122 1.00 94.00 181 ASP A O 1
ATOM 1466 N N . HIS A 1 182 ? 3.300 4.342 -22.405 1.00 93.56 182 HIS A N 1
ATOM 1467 C CA . HIS A 1 182 ? 3.167 5.671 -21.810 1.00 93.56 182 HIS A CA 1
ATOM 1468 C C . HIS A 1 182 ? 2.233 6.590 -22.613 1.00 93.56 182 HIS A C 1
ATOM 1470 O O . HIS A 1 182 ? 1.645 7.510 -22.040 1.00 93.56 182 HIS A O 1
ATOM 1476 N N . GLN A 1 183 ? 2.046 6.344 -23.914 1.00 95.62 183 GLN A N 1
ATOM 1477 C CA . GLN A 1 183 ? 1.109 7.107 -24.743 1.00 95.62 183 GLN A CA 1
ATOM 1478 C C . GLN A 1 183 ? -0.335 6.956 -24.247 1.00 95.62 183 GLN A C 1
ATOM 1480 O O . GLN A 1 183 ? -1.105 7.919 -24.257 1.00 95.62 183 GLN A O 1
ATOM 1485 N N . LEU A 1 184 ? -0.687 5.786 -23.699 1.00 96.31 184 LEU A N 1
ATOM 1486 C CA . LEU A 1 184 ? -1.997 5.557 -23.084 1.00 96.31 184 LEU A CA 1
ATOM 1487 C C . LEU A 1 184 ? -2.199 6.434 -21.840 1.00 96.31 184 LEU A C 1
ATOM 1489 O O . LEU A 1 184 ? -3.297 6.933 -21.606 1.00 96.31 184 LEU A O 1
ATOM 1493 N N . TRP A 1 185 ? -1.139 6.683 -21.062 1.00 96.25 185 TRP A N 1
ATOM 1494 C CA . TRP A 1 185 ? -1.196 7.598 -19.917 1.00 96.25 185 TRP A CA 1
ATOM 1495 C C . TRP A 1 185 ? -1.362 9.060 -20.331 1.00 96.25 185 TRP A C 1
ATOM 1497 O O . TRP A 1 185 ? -2.130 9.801 -19.708 1.00 96.25 185 TRP A O 1
ATOM 1507 N N . GLN A 1 186 ? -0.662 9.479 -21.386 1.00 95.38 186 GLN A N 1
ATOM 1508 C CA . GLN A 1 186 ? -0.776 10.833 -21.933 1.00 95.38 186 GLN A CA 1
ATOM 1509 C C . GLN A 1 186 ? -2.183 11.090 -22.492 1.00 95.38 186 GLN A C 1
ATOM 1511 O O . GLN A 1 186 ? -2.730 12.175 -22.306 1.00 95.38 186 GLN A O 1
ATOM 1516 N N . ASN A 1 187 ? -2.802 10.074 -23.100 1.00 95.88 187 ASN A N 1
ATOM 1517 C CA . ASN A 1 187 ? -4.131 10.169 -23.702 1.00 95.88 187 ASN A CA 1
ATOM 1518 C C . ASN A 1 187 ? -5.295 9.853 -22.738 1.00 95.88 187 ASN A C 1
ATOM 1520 O O . ASN A 1 187 ? -6.451 9.866 -23.157 1.00 95.88 187 ASN A O 1
ATOM 1524 N N . ARG A 1 188 ? -5.027 9.587 -21.452 1.00 96.44 188 ARG A N 1
ATOM 1525 C CA . ARG A 1 188 ? -6.013 9.036 -20.499 1.00 96.44 188 ARG A CA 1
ATOM 1526 C C . ARG A 1 188 ? -7.289 9.863 -20.311 1.00 96.44 188 ARG A C 1
ATOM 1528 O O . ARG A 1 188 ? -8.314 9.306 -19.948 1.00 96.44 188 ARG A O 1
ATOM 1535 N N . GLU A 1 189 ? -7.230 11.178 -20.525 1.00 95.94 189 GLU A N 1
ATOM 1536 C CA . GLU A 1 189 ? -8.404 12.058 -20.407 1.00 95.94 189 GLU A CA 1
ATOM 1537 C C . GLU A 1 189 ? -9.338 11.923 -21.622 1.00 95.94 189 GLU A C 1
ATOM 1539 O O . GLU A 1 189 ? -10.545 12.110 -21.506 1.00 95.94 189 GLU A O 1
ATOM 1544 N N . ARG A 1 190 ? -8.786 11.593 -22.798 1.00 96.94 190 ARG A N 1
ATOM 1545 C CA . ARG A 1 190 ? -9.545 11.424 -24.049 1.00 96.94 190 ARG A CA 1
ATOM 1546 C C . ARG A 1 190 ? -9.965 9.975 -24.273 1.00 96.94 190 ARG A C 1
ATOM 1548 O O . ARG A 1 190 ? -11.062 9.736 -24.762 1.00 96.94 190 ARG A O 1
ATOM 1555 N N . ASP A 1 191 ? -9.101 9.028 -23.915 1.00 96.31 191 ASP A N 1
ATOM 1556 C CA . ASP A 1 191 ? -9.359 7.589 -23.988 1.00 96.31 191 ASP A CA 1
ATOM 1557 C C . ASP A 1 191 ? -8.955 6.887 -22.676 1.00 96.31 191 ASP A C 1
ATOM 1559 O O . ASP A 1 191 ? -7.916 6.221 -22.593 1.00 96.31 191 ASP A O 1
ATOM 1563 N N . PRO A 1 192 ? -9.766 7.033 -21.613 1.00 95.88 192 PRO A N 1
ATOM 1564 C CA . PRO A 1 192 ? -9.524 6.340 -20.351 1.00 95.88 192 PRO A CA 1
ATOM 1565 C C . PRO A 1 192 ? -9.719 4.824 -20.470 1.00 95.88 192 PRO A C 1
ATOM 1567 O O . PRO A 1 192 ? -9.179 4.076 -19.655 1.00 95.88 192 PRO A O 1
ATOM 1570 N N . THR A 1 193 ? -10.494 4.361 -21.453 1.00 96.94 193 THR A N 1
ATOM 1571 C CA . THR A 1 193 ? -10.904 2.959 -21.595 1.00 96.94 193 THR A CA 1
ATOM 1572 C C . THR A 1 193 ? -9.733 2.075 -22.003 1.00 96.94 193 THR A C 1
ATOM 1574 O O . THR A 1 193 ? -9.517 1.035 -21.379 1.00 96.94 193 THR A O 1
ATOM 1577 N N . SER A 1 194 ? -8.937 2.499 -22.989 1.00 96.81 194 SER A N 1
ATOM 1578 C CA . SER A 1 194 ? -7.768 1.730 -23.437 1.00 96.81 194 SER A CA 1
ATOM 1579 C C . SER A 1 194 ? -6.724 1.581 -22.332 1.00 96.81 194 SER A C 1
ATOM 1581 O O . SER A 1 194 ? -6.232 0.482 -22.074 1.00 96.81 194 SER A O 1
ATOM 1583 N N . LEU A 1 195 ? -6.443 2.665 -21.602 1.00 97.00 195 LEU A N 1
ATOM 1584 C CA . LEU A 1 195 ? -5.550 2.606 -20.446 1.00 97.00 195 LEU A CA 1
ATOM 1585 C C . LEU A 1 195 ? -6.118 1.711 -19.335 1.00 97.00 195 LEU A C 1
ATOM 1587 O O . LEU A 1 195 ? -5.384 0.947 -18.706 1.00 97.00 195 LEU A O 1
ATOM 1591 N N . ARG A 1 196 ? -7.433 1.783 -19.091 1.00 96.25 196 ARG A N 1
ATOM 1592 C CA . ARG A 1 196 ? -8.100 0.963 -18.078 1.00 96.25 196 ARG A CA 1
ATOM 1593 C C . ARG A 1 196 ? -7.959 -0.525 -18.368 1.00 96.25 196 ARG A C 1
ATOM 1595 O O . ARG A 1 196 ? -7.678 -1.279 -17.443 1.00 96.25 196 ARG A O 1
ATOM 1602 N N . ALA A 1 197 ? -8.118 -0.934 -19.625 1.00 96.44 197 ALA A N 1
ATOM 1603 C CA . ALA A 1 197 ? -7.989 -2.331 -20.029 1.00 96.44 197 ALA A CA 1
ATOM 1604 C C . ALA A 1 197 ? -6.598 -2.897 -19.693 1.00 96.44 197 ALA A C 1
ATOM 1606 O O . ALA A 1 197 ? -6.487 -3.994 -19.145 1.00 96.44 197 ALA A O 1
ATOM 1607 N N . GLU A 1 198 ? -5.541 -2.120 -19.937 1.00 95.81 198 GLU A N 1
ATOM 1608 C CA . GLU A 1 198 ? -4.168 -2.478 -19.569 1.00 95.81 198 GLU A CA 1
ATOM 1609 C C . GLU A 1 198 ? -3.976 -2.552 -18.044 1.00 95.81 198 GLU A C 1
ATOM 1611 O O . GLU A 1 198 ? -3.411 -3.521 -17.527 1.00 95.81 198 GLU A O 1
ATOM 1616 N N . PHE A 1 199 ? -4.489 -1.560 -17.308 1.00 96.12 199 PHE A N 1
ATOM 1617 C CA . PHE A 1 199 ? -4.391 -1.504 -15.844 1.00 96.12 199 PHE A CA 1
ATOM 1618 C C . PHE A 1 199 ? -5.187 -2.605 -15.142 1.00 96.12 199 PHE A C 1
ATOM 1620 O O . PHE A 1 199 ? -4.776 -3.053 -14.072 1.00 96.12 199 PHE A O 1
ATOM 1627 N N . ASP A 1 200 ? -6.294 -3.057 -15.726 1.00 95.56 200 ASP A N 1
ATOM 1628 C CA . ASP A 1 200 ? -7.120 -4.129 -15.171 1.00 95.56 200 ASP A CA 1
ATOM 1629 C C . ASP A 1 200 ? -6.642 -5.524 -15.584 1.00 95.56 200 ASP A C 1
ATOM 1631 O O . ASP A 1 200 ? -6.927 -6.504 -14.892 1.00 95.56 200 ASP A O 1
ATOM 1635 N N . GLY A 1 201 ? -5.870 -5.612 -16.668 1.00 94.00 201 GLY A N 1
ATOM 1636 C CA . GLY A 1 201 ? -5.316 -6.848 -17.199 1.00 94.00 201 GLY A CA 1
ATOM 1637 C C . GLY A 1 201 ? -4.153 -7.434 -16.390 1.00 94.00 201 GLY A C 1
ATOM 1638 O O . GLY A 1 201 ? -3.861 -7.067 -15.249 1.00 94.00 201 GLY A O 1
ATOM 1639 N N . LEU A 1 202 ? -3.455 -8.390 -17.012 1.00 91.44 202 LEU A N 1
ATOM 1640 C CA . LEU A 1 202 ? -2.364 -9.158 -16.393 1.00 91.44 202 LEU A CA 1
ATOM 1641 C C . LEU A 1 202 ? -1.105 -8.333 -16.092 1.00 91.44 202 LEU A C 1
ATOM 1643 O O . LEU A 1 202 ? -0.275 -8.781 -15.300 1.00 91.44 202 LEU A O 1
ATOM 1647 N N . LYS A 1 203 ? -0.977 -7.140 -16.680 1.00 92.69 203 LYS A N 1
ATOM 1648 C CA . LYS A 1 203 ? 0.091 -6.184 -16.366 1.00 92.69 203 LYS A CA 1
ATOM 1649 C C . LYS A 1 203 ? -0.169 -5.407 -15.076 1.00 92.69 203 LYS A C 1
ATOM 1651 O O . LYS A 1 203 ? 0.781 -4.868 -14.512 1.00 92.69 203 LYS A O 1
ATOM 1656 N N . GLY A 1 204 ? -1.423 -5.373 -14.617 1.00 92.81 204 GLY A N 1
ATOM 1657 C CA . GLY A 1 204 ? -1.885 -4.613 -13.462 1.00 92.81 204 GLY A CA 1
ATOM 1658 C C . GLY A 1 204 ? -2.718 -5.449 -12.486 1.00 92.81 204 GLY A C 1
ATOM 1659 O O . GLY A 1 204 ? -2.246 -6.431 -11.905 1.00 92.81 204 GLY A O 1
ATOM 1660 N N . ARG A 1 205 ? -3.972 -5.042 -12.276 1.00 92.75 205 ARG A N 1
ATOM 1661 C CA . ARG A 1 205 ? -4.855 -5.532 -11.211 1.00 92.75 205 ARG A CA 1
ATOM 1662 C C . ARG A 1 205 ? -5.071 -7.041 -11.233 1.00 92.75 205 ARG A C 1
ATOM 1664 O O . ARG A 1 205 ? -5.024 -7.656 -10.171 1.00 92.75 205 ARG A O 1
ATOM 1671 N N . ALA A 1 206 ? -5.287 -7.663 -12.395 1.00 90.69 206 ALA A N 1
ATOM 1672 C CA . ALA A 1 206 ? -5.523 -9.109 -12.448 1.00 90.69 206 ALA A CA 1
ATOM 1673 C C . ALA A 1 206 ? -4.335 -9.914 -11.890 1.00 90.69 206 ALA A C 1
ATOM 1675 O O . ALA A 1 206 ? -4.528 -10.955 -11.258 1.00 90.69 206 ALA A O 1
ATOM 1676 N N . TRP A 1 207 ? -3.100 -9.423 -12.064 1.00 84.81 207 TRP A N 1
ATOM 1677 C CA . TRP A 1 207 ? -1.936 -10.016 -11.402 1.00 84.81 207 TRP A CA 1
ATOM 1678 C C . TRP A 1 207 ? -1.987 -9.822 -9.885 1.00 84.81 207 TRP A C 1
ATOM 1680 O O . TRP A 1 207 ? -1.772 -10.800 -9.165 1.00 84.81 207 TRP A O 1
ATOM 1690 N N . LEU A 1 208 ? -2.343 -8.623 -9.402 1.00 84.56 208 LEU A N 1
ATOM 1691 C CA . LEU A 1 208 ? -2.464 -8.368 -7.960 1.00 84.56 208 LEU A CA 1
ATOM 1692 C C . LEU A 1 208 ? -3.381 -9.382 -7.302 1.00 84.56 208 LEU A C 1
ATOM 1694 O O . LEU A 1 208 ? -3.000 -10.037 -6.340 1.00 84.56 208 LEU A O 1
ATOM 1698 N N . MET A 1 209 ? -4.579 -9.528 -7.863 1.00 86.06 209 MET A N 1
ATOM 1699 C CA . MET A 1 209 ? -5.643 -10.321 -7.262 1.00 86.06 209 MET A CA 1
ATOM 1700 C C . MET A 1 209 ? -5.311 -11.814 -7.256 1.00 86.06 209 MET A C 1
ATOM 1702 O O . MET A 1 209 ? -5.884 -12.559 -6.472 1.00 86.06 209 MET A O 1
ATOM 1706 N N . THR A 1 210 ? -4.349 -12.251 -8.074 1.00 78.19 210 THR A N 1
ATOM 1707 C CA . THR A 1 210 ? -3.875 -13.639 -8.064 1.00 78.19 210 THR A CA 1
ATOM 1708 C C . THR A 1 210 ? -3.058 -13.952 -6.806 1.00 78.19 210 THR A C 1
ATOM 1710 O O . THR A 1 210 ? -3.185 -15.034 -6.243 1.00 78.19 210 THR A O 1
ATOM 1713 N N . LEU A 1 211 ? -2.185 -13.034 -6.379 1.00 68.31 211 LEU A N 1
ATOM 1714 C CA . LEU A 1 211 ? -1.168 -13.322 -5.361 1.00 68.31 211 LEU A CA 1
ATOM 1715 C C . LEU A 1 211 ? -1.373 -12.532 -4.070 1.00 68.31 211 LEU A C 1
ATOM 1717 O O . LEU A 1 211 ? -1.132 -13.070 -2.993 1.00 68.31 211 LEU A O 1
ATOM 1721 N N . LEU A 1 212 ? -1.832 -11.281 -4.155 1.00 71.12 212 LEU A N 1
ATOM 1722 C CA . LEU A 1 212 ? -2.048 -10.423 -2.993 1.00 71.12 212 LEU A CA 1
ATOM 1723 C C . LEU A 1 212 ? -3.103 -11.010 -2.061 1.00 71.12 212 LEU A C 1
ATOM 1725 O O . LEU A 1 212 ? -2.877 -10.999 -0.865 1.00 71.12 212 LEU A O 1
ATOM 1729 N N . LEU A 1 213 ? -4.185 -11.605 -2.571 1.00 65.31 213 LEU A N 1
ATOM 1730 C CA . LEU A 1 213 ? -5.210 -12.235 -1.725 1.00 65.31 213 LEU A CA 1
ATOM 1731 C C . LEU A 1 213 ? -4.650 -13.372 -0.858 1.00 65.31 213 LEU A C 1
ATOM 1733 O O . LEU A 1 213 ? -5.008 -13.509 0.308 1.00 65.31 213 LEU A O 1
ATOM 1737 N N . ALA A 1 214 ? -3.715 -14.156 -1.399 1.00 63.00 214 ALA A N 1
ATOM 1738 C CA . ALA A 1 214 ? -3.040 -15.207 -0.640 1.00 63.00 214 ALA A CA 1
ATOM 1739 C C . ALA A 1 214 ? -2.071 -14.642 0.420 1.00 63.00 214 ALA A C 1
ATOM 1741 O O . ALA A 1 214 ? -1.764 -15.319 1.400 1.00 63.00 214 ALA A O 1
ATOM 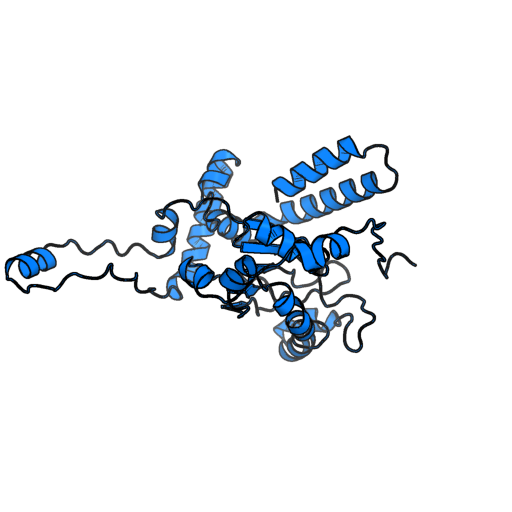1742 N N . ARG A 1 215 ? -1.596 -13.404 0.227 1.00 66.69 215 ARG A N 1
ATOM 1743 C CA . ARG A 1 215 ? -0.596 -12.714 1.063 1.00 66.69 215 ARG A CA 1
ATOM 1744 C C . ARG A 1 215 ? -1.213 -11.733 2.056 1.00 66.69 215 ARG A C 1
ATOM 1746 O O . ARG A 1 215 ? -0.626 -11.470 3.088 1.00 66.69 215 ARG A O 1
ATOM 1753 N N . ALA A 1 216 ? -2.405 -11.232 1.779 1.00 60.69 216 ALA A N 1
ATOM 1754 C CA . ALA A 1 216 ? -3.213 -10.370 2.632 1.00 60.69 216 ALA A CA 1
ATOM 1755 C C . ALA A 1 216 ? -4.190 -11.193 3.479 1.00 60.69 216 ALA A C 1
ATOM 1757 O O . ALA A 1 216 ? -5.266 -10.738 3.852 1.00 60.69 216 ALA A O 1
ATOM 1758 N N . TYR A 1 217 ? -3.811 -12.437 3.778 1.00 59.47 217 TYR A N 1
ATOM 1759 C CA . TYR A 1 217 ? -4.580 -13.354 4.612 1.00 59.47 217 TYR A CA 1
ATOM 1760 C C . TYR A 1 217 ? -4.741 -12.840 6.058 1.00 59.47 217 TYR A C 1
ATOM 1762 O O . TYR A 1 217 ? -5.453 -13.457 6.841 1.00 59.47 217 TYR A O 1
ATOM 1770 N N . ASP A 1 218 ? -4.086 -11.726 6.404 1.00 63.22 218 ASP A N 1
ATOM 1771 C CA . ASP A 1 218 ? -4.293 -10.862 7.566 1.00 63.22 218 ASP A CA 1
ATOM 1772 C C . ASP A 1 218 ? -4.638 -9.441 7.058 1.00 63.22 218 ASP A C 1
ATOM 1774 O O . ASP A 1 218 ? -4.194 -9.076 5.971 1.00 63.22 218 ASP A O 1
ATOM 1778 N N . SER A 1 219 ? -5.434 -8.648 7.799 1.00 68.75 219 SER A N 1
ATOM 1779 C CA . SER A 1 219 ? -5.950 -7.351 7.314 1.00 68.75 219 SER A CA 1
ATOM 1780 C C . SER A 1 219 ? -4.816 -6.486 6.767 1.00 68.75 219 SER A C 1
ATOM 1782 O O . SER A 1 219 ? -3.834 -6.242 7.473 1.00 68.75 219 SER A O 1
ATOM 1784 N N . ALA A 1 220 ? -4.942 -6.028 5.525 1.00 82.62 220 ALA A N 1
ATOM 1785 C CA . ALA A 1 220 ? -3.831 -5.404 4.823 1.00 82.62 220 ALA A CA 1
ATOM 1786 C C . ALA A 1 220 ? -4.243 -4.115 4.122 1.00 82.62 220 ALA A C 1
ATOM 1788 O O . ALA A 1 220 ? -5.324 -4.006 3.543 1.00 82.62 220 ALA A O 1
ATOM 1789 N N . VAL A 1 221 ? -3.337 -3.145 4.143 1.00 87.56 221 VAL A N 1
ATOM 1790 C CA . VAL A 1 221 ? -3.458 -1.901 3.388 1.00 87.56 221 VAL A CA 1
ATOM 1791 C C . VAL A 1 221 ? -2.374 -1.907 2.328 1.00 87.56 221 VAL A C 1
ATOM 1793 O O . VAL A 1 221 ? -1.198 -1.717 2.628 1.00 87.56 221 VAL A O 1
ATOM 1796 N N . PHE A 1 222 ? -2.772 -2.141 1.084 1.00 90.50 222 PHE A N 1
ATOM 1797 C CA . PHE A 1 222 ? -1.883 -2.116 -0.066 1.00 90.50 222 PHE A CA 1
ATOM 1798 C C . PHE A 1 222 ? -1.867 -0.715 -0.672 1.00 90.50 222 PHE A C 1
ATOM 1800 O O . PHE A 1 222 ? -2.915 -0.171 -1.024 1.00 90.50 222 PHE A O 1
ATOM 1807 N N . SER A 1 223 ? -0.680 -0.137 -0.836 1.00 91.19 223 SER A N 1
ATOM 1808 C CA . SER A 1 223 ? -0.507 1.134 -1.537 1.00 91.19 223 SER A CA 1
ATOM 1809 C C . SER A 1 223 ? 0.493 0.990 -2.674 1.00 91.19 223 SER A C 1
ATOM 1811 O O . SER A 1 223 ? 1.526 0.344 -2.527 1.00 91.19 223 SER A O 1
ATOM 1813 N N . ASN A 1 224 ? 0.177 1.577 -3.826 1.00 92.56 224 ASN A N 1
ATOM 1814 C CA . ASN A 1 224 ? 1.008 1.523 -5.025 1.00 92.56 224 ASN A CA 1
ATOM 1815 C C . ASN A 1 224 ? 0.877 2.853 -5.789 1.00 92.56 224 ASN A C 1
ATOM 1817 O O . ASN A 1 224 ? -0.230 3.401 -5.862 1.00 92.56 224 ASN A O 1
ATOM 1821 N N . PRO A 1 225 ? 1.970 3.410 -6.338 1.00 92.12 225 PRO A N 1
ATOM 1822 C CA . PRO A 1 225 ? 1.924 4.665 -7.076 1.00 92.12 225 PRO A CA 1
ATOM 1823 C C . PRO A 1 225 ? 1.124 4.538 -8.372 1.00 92.12 225 PRO A C 1
ATOM 1825 O O . PRO A 1 225 ? 1.018 3.462 -8.965 1.00 92.12 225 PRO A O 1
ATOM 1828 N N . ILE A 1 226 ? 0.608 5.671 -8.842 1.00 93.12 226 ILE A N 1
ATOM 1829 C CA . ILE A 1 226 ? -0.044 5.804 -10.143 1.00 93.12 226 ILE A CA 1
ATOM 1830 C C . ILE A 1 226 ? 0.604 6.928 -10.951 1.00 93.12 226 ILE A C 1
ATOM 1832 O O . ILE A 1 226 ? 0.989 7.954 -10.396 1.00 93.12 226 ILE A O 1
ATOM 1836 N N . GLY A 1 227 ? 0.688 6.737 -12.265 1.00 93.19 227 GLY A N 1
ATOM 1837 C CA . GLY A 1 227 ? 1.267 7.697 -13.197 1.00 93.19 227 GLY A CA 1
ATOM 1838 C C . GLY A 1 227 ? 2.731 7.418 -13.522 1.00 93.19 227 GLY A C 1
ATOM 1839 O O . GLY A 1 227 ? 3.258 6.351 -13.205 1.00 93.19 227 GLY A O 1
ATOM 1840 N N . MET A 1 228 ? 3.357 8.355 -14.231 1.00 92.25 228 MET A N 1
ATOM 1841 C CA . MET A 1 228 ? 4.742 8.220 -14.687 1.00 92.25 228 MET A CA 1
ATOM 1842 C C . MET A 1 228 ? 5.721 8.441 -13.527 1.00 92.25 228 MET A C 1
ATOM 1844 O O . MET A 1 228 ? 5.696 9.496 -12.894 1.00 92.25 228 MET A O 1
ATOM 1848 N N . ASP A 1 229 ? 6.605 7.474 -13.289 1.00 86.50 229 ASP A N 1
ATOM 1849 C CA . ASP A 1 229 ? 7.862 7.659 -12.559 1.00 86.50 229 ASP A CA 1
ATOM 1850 C C . ASP A 1 229 ? 8.994 7.489 -13.572 1.00 86.50 229 ASP A C 1
ATOM 1852 O O . ASP A 1 229 ? 9.333 6.369 -13.954 1.00 86.50 229 ASP A O 1
ATOM 1856 N N . ASP A 1 230 ? 9.517 8.623 -14.039 1.00 85.69 230 ASP A N 1
ATOM 1857 C CA . ASP A 1 230 ? 10.471 8.696 -15.148 1.00 85.69 230 ASP A CA 1
ATOM 1858 C C . ASP A 1 230 ? 9.908 8.056 -16.435 1.00 85.69 230 ASP A C 1
ATOM 1860 O O . ASP A 1 230 ? 8.840 8.459 -16.907 1.00 85.69 230 ASP A O 1
ATOM 1864 N N . ASP A 1 231 ? 10.575 7.042 -16.982 1.00 85.56 231 ASP A N 1
ATOM 1865 C CA . ASP A 1 231 ? 10.164 6.309 -18.177 1.00 85.56 231 ASP A CA 1
ATOM 1866 C C . ASP A 1 231 ? 9.137 5.198 -17.890 1.00 85.56 231 ASP A C 1
ATOM 1868 O O . ASP A 1 231 ? 8.603 4.589 -18.822 1.00 85.56 231 ASP A O 1
ATOM 1872 N N . GLN A 1 232 ? 8.811 4.937 -16.617 1.00 88.00 232 GLN A N 1
ATOM 1873 C CA . GLN A 1 232 ? 7.939 3.832 -16.223 1.00 88.00 232 GLN A CA 1
ATOM 1874 C C . GLN A 1 232 ? 6.576 4.298 -15.723 1.00 88.00 232 GLN A C 1
ATOM 1876 O O . GLN A 1 232 ? 6.446 4.999 -14.721 1.00 88.00 232 GLN A O 1
ATOM 1881 N N . LEU A 1 233 ? 5.525 3.791 -16.362 1.00 94.12 233 LEU A N 1
ATOM 1882 C CA . LEU A 1 233 ? 4.151 3.983 -15.916 1.00 94.12 233 LEU A CA 1
ATOM 1883 C C . LEU A 1 233 ? 3.805 3.043 -14.754 1.00 94.12 233 LEU A C 1
ATOM 1885 O O . LEU A 1 233 ? 4.139 1.860 -14.790 1.00 94.12 233 LEU A O 1
ATOM 1889 N N . LYS A 1 234 ? 3.094 3.553 -13.744 1.00 94.25 234 LYS A N 1
ATOM 1890 C CA . LYS A 1 234 ? 2.536 2.791 -12.618 1.00 94.25 234 LYS A CA 1
ATOM 1891 C C . LYS A 1 234 ? 1.012 2.894 -12.615 1.00 94.25 234 LYS A C 1
ATOM 1893 O O . LYS A 1 234 ? 0.450 3.938 -12.949 1.00 94.25 234 LYS A O 1
ATOM 1898 N N . ASN A 1 235 ? 0.331 1.809 -12.255 1.00 94.38 235 ASN A N 1
ATOM 1899 C CA . ASN A 1 235 ? -1.120 1.679 -12.422 1.00 94.38 235 ASN A CA 1
ATOM 1900 C C . ASN A 1 235 ? -1.954 1.962 -11.163 1.00 94.38 235 ASN A C 1
ATOM 1902 O O . ASN A 1 235 ? -3.183 1.900 -11.225 1.00 94.38 235 ASN A O 1
ATOM 1906 N N . GLY A 1 236 ? -1.329 2.244 -10.019 1.00 93.31 236 GLY A N 1
ATOM 1907 C CA . GLY A 1 236 ? -2.036 2.435 -8.756 1.00 93.31 236 GLY A CA 1
ATOM 1908 C C . GLY A 1 236 ? -2.678 1.144 -8.258 1.00 93.31 236 GLY A C 1
ATOM 1909 O O . GLY A 1 236 ? -1.984 0.159 -8.015 1.00 93.31 236 GLY A O 1
ATOM 1910 N N . CYS A 1 237 ? -4.009 1.152 -8.124 1.00 92.50 237 CYS A N 1
ATOM 1911 C CA . CYS A 1 237 ? -4.803 0.077 -7.512 1.00 92.50 237 CYS A CA 1
ATOM 1912 C C . CYS A 1 237 ? -4.509 -0.129 -6.015 1.00 92.50 237 CYS A C 1
ATOM 1914 O O . CYS A 1 237 ? -4.601 -1.245 -5.510 1.00 92.50 237 CYS A O 1
ATOM 1916 N N . SER A 1 238 ? -4.157 0.942 -5.295 1.00 93.31 238 SER A N 1
ATOM 1917 C CA . SER A 1 238 ? -4.117 0.926 -3.827 1.00 93.31 238 SER A CA 1
ATOM 1918 C C . SER A 1 238 ? -5.460 0.450 -3.270 1.00 93.31 238 SER A C 1
ATOM 1920 O O . SER A 1 238 ? -6.506 0.851 -3.776 1.00 93.31 238 SER A O 1
ATOM 1922 N N . MET A 1 239 ? -5.456 -0.403 -2.250 1.00 92.62 239 MET A N 1
ATOM 1923 C CA . MET A 1 239 ? -6.672 -1.020 -1.725 1.00 92.62 239 MET A CA 1
ATOM 1924 C C . MET A 1 239 ? -6.555 -1.396 -0.254 1.00 92.62 239 MET A C 1
ATOM 1926 O O . MET A 1 239 ? -5.461 -1.618 0.267 1.00 92.62 239 MET A O 1
ATOM 1930 N N . VAL A 1 240 ? -7.710 -1.510 0.394 1.00 91.00 240 VAL A N 1
ATOM 1931 C CA . VAL A 1 240 ? -7.844 -2.053 1.742 1.00 91.00 240 VAL A CA 1
ATOM 1932 C C . VAL A 1 240 ? -8.501 -3.422 1.650 1.00 91.00 240 VAL A C 1
ATOM 1934 O O . VAL A 1 240 ? -9.574 -3.569 1.058 1.00 91.00 240 VAL A O 1
ATOM 1937 N N . LEU A 1 241 ? -7.835 -4.407 2.242 1.00 88.50 241 LEU A N 1
ATOM 1938 C CA . LEU A 1 241 ? -8.278 -5.789 2.332 1.00 88.50 241 LEU A CA 1
ATOM 1939 C C . LEU A 1 241 ? -8.728 -6.070 3.754 1.00 88.50 241 LEU A C 1
ATOM 1941 O O . LEU A 1 241 ? -8.019 -5.794 4.729 1.00 88.50 241 LEU A O 1
ATOM 1945 N N . ASP A 1 242 ? -9.931 -6.605 3.859 1.00 87.25 242 ASP A N 1
ATOM 1946 C CA . ASP A 1 242 ? -10.535 -6.904 5.134 1.00 87.25 242 ASP A CA 1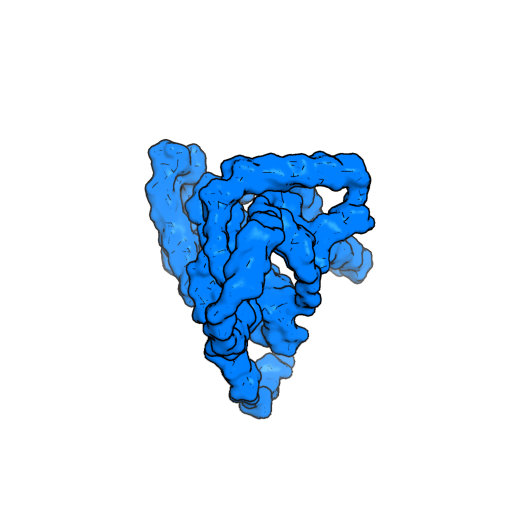
ATOM 1947 C C . ASP A 1 242 ? -10.029 -8.246 5.699 1.00 87.25 242 ASP A C 1
ATOM 1949 O O . ASP A 1 242 ? -9.350 -9.025 5.026 1.00 87.25 242 ASP A O 1
ATOM 1953 N N . PRO A 1 243 ? -10.350 -8.530 6.967 1.00 84.56 243 PRO A N 1
ATOM 1954 C CA . PRO A 1 243 ? -10.116 -9.805 7.627 1.00 84.56 243 PRO A CA 1
ATOM 1955 C C . PRO A 1 243 ? -10.381 -11.097 6.814 1.00 84.56 243 PRO A C 1
ATOM 1957 O O . PRO A 1 243 ? -9.734 -12.124 7.053 1.00 84.56 243 PRO A O 1
ATOM 1960 N N . PHE A 1 244 ? -11.355 -11.096 5.914 1.00 84.12 244 PHE A N 1
ATOM 1961 C CA . PHE A 1 244 ? -11.746 -12.255 5.114 1.00 84.12 244 PHE A CA 1
ATOM 1962 C C . PHE A 1 244 ? -10.978 -12.340 3.789 1.00 84.12 244 PHE A C 1
ATOM 1964 O O . PHE A 1 244 ? -11.076 -13.353 3.099 1.00 84.12 244 PHE A O 1
ATOM 1971 N N . GLY A 1 245 ? -10.156 -11.331 3.488 1.00 82.81 245 GLY A N 1
ATOM 1972 C CA . GLY A 1 245 ? -9.449 -11.181 2.223 1.00 82.81 245 GLY A CA 1
ATOM 1973 C C . GLY A 1 245 ? -10.256 -10.406 1.183 1.00 82.81 245 GLY A C 1
ATOM 1974 O O . GLY A 1 245 ? -9.826 -10.325 0.037 1.00 82.81 245 GLY A O 1
ATOM 1975 N N . ASP A 1 246 ? -11.400 -9.825 1.546 1.00 86.56 246 ASP A N 1
ATOM 1976 C CA . ASP A 1 246 ? -12.223 -9.079 0.599 1.00 86.56 246 ASP A CA 1
ATOM 1977 C C . ASP A 1 246 ? -11.699 -7.651 0.419 1.00 86.56 246 ASP A C 1
ATOM 1979 O O . ASP A 1 246 ? -11.281 -6.987 1.371 1.00 86.56 246 ASP A O 1
ATOM 1983 N N . VAL A 1 247 ? -11.745 -7.146 -0.817 1.00 90.12 247 VAL A N 1
ATOM 1984 C CA . VAL A 1 247 ? -11.439 -5.740 -1.112 1.00 90.12 247 VAL A CA 1
ATOM 1985 C C . VAL A 1 247 ? -12.612 -4.884 -0.645 1.00 90.12 247 VAL A C 1
ATOM 1987 O O . VAL A 1 247 ? -13.678 -4.904 -1.257 1.00 90.12 247 VAL A O 1
ATOM 1990 N N . VAL A 1 248 ? -12.414 -4.115 0.425 1.00 89.50 248 VAL A N 1
ATOM 1991 C CA . VAL A 1 248 ? -13.453 -3.238 0.998 1.00 89.50 248 VAL A CA 1
ATOM 1992 C C . VAL A 1 248 ? -13.358 -1.796 0.516 1.00 89.50 248 VAL A C 1
ATOM 1994 O O . VAL A 1 248 ? -14.343 -1.067 0.574 1.00 89.50 248 VAL A O 1
ATOM 1997 N N . ALA A 1 249 ? -12.194 -1.387 0.011 1.00 91.12 249 ALA A N 1
ATOM 1998 C CA . ALA A 1 249 ? -11.996 -0.101 -0.646 1.00 91.12 249 ALA A CA 1
ATOM 1999 C C . ALA A 1 249 ? -10.849 -0.202 -1.657 1.00 91.12 249 ALA A C 1
ATOM 2001 O O . ALA A 1 249 ? -9.841 -0.850 -1.380 1.00 91.12 249 ALA A O 1
ATOM 2002 N N . GLU A 1 250 ? -10.972 0.451 -2.814 1.00 93.12 250 GLU A N 1
ATOM 2003 C CA . GLU A 1 250 ? -9.957 0.420 -3.874 1.00 93.12 250 GLU A CA 1
ATOM 2004 C C . GLU A 1 250 ? -9.873 1.765 -4.608 1.00 93.12 250 GLU A C 1
ATOM 2006 O O . GLU A 1 250 ? -10.877 2.334 -5.038 1.00 93.12 250 GLU A O 1
ATOM 2011 N N . CYS A 1 251 ? -8.652 2.250 -4.818 1.00 92.12 251 CYS A N 1
ATOM 2012 C CA . CYS A 1 251 ? -8.357 3.400 -5.659 1.00 92.12 251 CYS A CA 1
ATOM 2013 C C . CYS A 1 251 ? -8.434 3.004 -7.137 1.00 92.12 251 CYS A C 1
ATOM 2015 O O . CYS A 1 251 ? -7.556 2.320 -7.663 1.00 92.12 251 CYS A O 1
ATOM 2017 N N . ARG A 1 252 ? -9.468 3.494 -7.828 1.00 91.94 252 ARG A N 1
ATOM 2018 C CA . ARG A 1 252 ? -9.705 3.232 -9.260 1.00 91.94 252 ARG A CA 1
ATOM 2019 C C . ARG A 1 252 ? -9.496 4.457 -10.154 1.00 91.94 252 ARG A C 1
ATOM 2021 O O . ARG A 1 252 ? -9.557 4.342 -11.375 1.00 91.94 252 ARG A O 1
ATOM 2028 N N . LYS A 1 253 ? -9.270 5.648 -9.605 1.00 91.19 253 LYS A N 1
ATOM 2029 C CA . LYS A 1 253 ? -9.072 6.872 -10.401 1.00 91.19 253 LYS A CA 1
ATOM 2030 C C . LYS A 1 253 ? -7.757 6.805 -11.189 1.00 91.19 253 LYS A C 1
ATOM 2032 O O . LYS A 1 253 ? -6.783 6.250 -10.698 1.00 91.19 253 LYS A O 1
ATOM 2037 N N . LEU A 1 254 ? -7.719 7.375 -12.399 1.00 93.44 254 LEU A N 1
ATOM 2038 C CA . LEU A 1 254 ? -6.484 7.539 -13.191 1.00 93.44 254 LEU A CA 1
ATOM 2039 C C . LEU A 1 254 ? -5.719 8.794 -12.738 1.00 93.44 254 LEU A C 1
ATOM 2041 O O . LEU A 1 254 ? -5.462 9.709 -13.515 1.00 93.44 254 LEU A O 1
ATOM 2045 N N . GLY A 1 255 ? -5.437 8.857 -11.441 1.00 88.38 255 GLY A N 1
ATOM 2046 C CA . GLY A 1 255 ? -4.846 9.995 -10.750 1.00 88.38 255 GLY A CA 1
ATOM 2047 C C . GLY A 1 255 ? -4.951 9.813 -9.238 1.00 88.38 255 GLY A C 1
ATOM 2048 O O . GLY A 1 255 ? -5.266 8.722 -8.761 1.00 88.38 255 GLY A O 1
ATOM 2049 N N . GLU A 1 256 ? -4.711 10.884 -8.486 1.00 84.19 256 GLU A N 1
ATOM 2050 C CA . GLU A 1 256 ? -4.733 10.848 -7.020 1.00 84.19 256 GLU A CA 1
ATOM 2051 C C . GLU A 1 256 ? -6.099 10.414 -6.470 1.00 84.19 256 GLU A C 1
ATOM 2053 O O . GLU A 1 256 ? -7.145 10.942 -6.869 1.00 84.19 256 GLU A O 1
ATOM 2058 N N . ALA A 1 257 ? -6.075 9.451 -5.546 1.00 82.69 257 ALA A N 1
ATOM 2059 C CA . ALA A 1 257 ? -7.241 8.916 -4.854 1.00 82.69 257 ALA A CA 1
ATOM 2060 C C . ALA A 1 257 ? -6.843 8.299 -3.507 1.00 82.69 257 ALA A C 1
ATOM 2062 O O . ALA A 1 257 ? -5.692 7.904 -3.310 1.00 82.69 257 ALA A O 1
ATOM 2063 N N . MET A 1 258 ? -7.822 8.164 -2.613 1.00 83.06 258 MET A N 1
ATOM 2064 C CA . MET A 1 258 ? -7.675 7.537 -1.303 1.00 83.06 258 MET A CA 1
ATOM 2065 C C . MET A 1 258 ? -8.684 6.392 -1.159 1.00 83.06 258 MET A C 1
ATOM 2067 O O . MET A 1 258 ? -9.847 6.535 -1.530 1.00 83.06 258 MET A O 1
ATOM 2071 N N . ALA A 1 259 ? -8.232 5.261 -0.619 1.00 85.00 259 ALA A N 1
ATOM 2072 C CA . ALA A 1 259 ? -9.087 4.151 -0.221 1.00 85.00 259 ALA A CA 1
ATOM 2073 C C . ALA A 1 259 ? -9.242 4.198 1.301 1.00 85.00 259 ALA A C 1
ATOM 2075 O O . ALA A 1 259 ? -8.243 4.191 2.020 1.00 85.00 259 ALA A O 1
ATOM 2076 N N . VAL A 1 260 ? -10.483 4.260 1.781 1.00 81.25 260 VAL A N 1
ATOM 2077 C CA . VAL A 1 260 ? -10.812 4.374 3.208 1.00 81.25 260 VAL A CA 1
ATOM 2078 C C . VAL A 1 260 ? -11.747 3.238 3.586 1.00 81.25 260 VAL A C 1
ATOM 2080 O O . VAL A 1 260 ? -12.688 2.942 2.854 1.00 81.25 260 VAL A O 1
ATOM 2083 N N . ALA A 1 261 ? -11.495 2.605 4.728 1.00 81.38 261 ALA A N 1
ATOM 2084 C CA . ALA A 1 261 ? -12.363 1.568 5.265 1.00 81.38 261 ALA A CA 1
ATOM 2085 C C . ALA A 1 261 ? -12.442 1.662 6.791 1.00 81.38 261 ALA A C 1
ATOM 2087 O O . ALA A 1 261 ? -11.474 2.030 7.457 1.00 81.38 261 ALA A O 1
ATOM 2088 N N . VAL A 1 262 ? -13.596 1.282 7.341 1.00 78.56 262 VAL A N 1
ATOM 2089 C CA . VAL A 1 262 ? -13.804 1.183 8.788 1.00 78.56 262 VAL A CA 1
ATOM 2090 C C . VAL A 1 262 ? -13.308 -0.173 9.278 1.00 78.56 262 VAL A C 1
ATOM 2092 O O . VAL A 1 262 ? -13.786 -1.225 8.848 1.00 78.56 262 VAL A O 1
ATOM 2095 N N . CYS A 1 263 ? -12.368 -0.149 10.220 1.00 75.75 263 CYS A N 1
ATOM 2096 C CA . CYS A 1 263 ? -11.822 -1.347 10.844 1.00 75.75 263 CYS A CA 1
ATOM 2097 C C . CYS A 1 263 ? -12.533 -1.638 12.171 1.00 75.75 263 CYS A C 1
ATOM 2099 O O . CYS A 1 263 ? -12.539 -0.811 13.078 1.00 75.75 263 CYS A O 1
ATOM 2101 N N . SER A 1 264 ? -13.083 -2.846 12.314 1.00 78.38 264 SER A N 1
ATOM 2102 C CA . SER A 1 264 ? -13.698 -3.328 13.557 1.00 78.38 264 SER A CA 1
ATOM 2103 C C . SER A 1 264 ? -12.972 -4.567 14.074 1.00 78.38 264 SER A C 1
ATOM 2105 O O . SER A 1 264 ? -12.732 -5.503 13.303 1.00 78.38 264 SER A O 1
ATOM 2107 N N . ARG A 1 265 ? -12.702 -4.631 15.382 1.00 77.62 265 ARG A N 1
ATOM 2108 C CA . ARG A 1 265 ? -12.072 -5.810 15.999 1.00 77.62 265 ARG A CA 1
ATOM 2109 C C . ARG A 1 265 ? -12.946 -7.066 15.916 1.00 77.62 265 ARG A C 1
ATOM 2111 O O . ARG A 1 265 ? -12.409 -8.150 15.746 1.00 77.62 265 ARG A O 1
ATOM 2118 N N . GLU A 1 266 ? -14.268 -6.927 15.926 1.00 83.38 266 GLU A N 1
ATOM 2119 C CA . GLU A 1 266 ? -15.205 -8.055 15.807 1.00 83.38 266 GLU A CA 1
ATOM 2120 C C . GLU A 1 266 ? -14.951 -8.902 14.545 1.00 83.38 266 GLU A C 1
ATOM 2122 O O . GLU A 1 266 ? -14.738 -10.114 14.629 1.00 83.38 266 GLU A O 1
ATOM 2127 N N . LYS A 1 267 ? -14.826 -8.258 13.374 1.00 81.06 267 LYS A N 1
ATOM 2128 C CA . LYS A 1 267 ? -14.469 -8.946 12.119 1.00 81.06 267 LYS A CA 1
ATOM 2129 C C . LYS A 1 267 ? -13.132 -9.695 12.197 1.00 81.06 267 LYS A C 1
ATOM 2131 O O . LYS A 1 267 ? -12.952 -10.696 11.504 1.00 81.06 267 LYS A O 1
ATOM 2136 N N . MET A 1 268 ? -12.181 -9.236 13.017 1.00 78.38 268 MET A N 1
ATOM 2137 C CA . MET A 1 268 ? -10.904 -9.935 13.212 1.00 78.38 268 MET A CA 1
ATOM 2138 C C . MET A 1 268 ? -11.108 -11.295 13.879 1.00 78.38 268 MET A C 1
ATOM 2140 O O . MET A 1 268 ? -10.473 -12.264 13.469 1.00 78.38 268 MET A O 1
ATOM 2144 N N . GLU A 1 269 ? -11.972 -11.359 14.893 1.00 80.69 269 GLU A N 1
ATOM 2145 C CA . GLU A 1 269 ? -12.231 -12.564 15.687 1.00 80.69 269 GLU A CA 1
ATOM 2146 C C . GLU A 1 269 ? -13.112 -13.569 14.938 1.00 80.69 269 GLU A C 1
ATOM 2148 O O . GLU A 1 269 ? -12.869 -14.776 15.005 1.00 80.69 269 GLU A O 1
ATOM 2153 N N . MET A 1 270 ? -14.092 -13.073 14.176 1.00 84.56 270 MET A N 1
ATOM 2154 C CA . MET A 1 270 ? -14.992 -13.904 13.367 1.00 84.56 270 MET A CA 1
ATOM 2155 C C . MET A 1 270 ? -14.279 -14.594 12.202 1.00 84.56 270 MET A C 1
ATOM 2157 O O . MET A 1 270 ? -14.617 -15.716 11.812 1.00 84.56 270 MET A O 1
ATOM 2161 N N . ALA A 1 271 ? -13.291 -13.924 11.620 1.00 84.31 271 ALA A N 1
ATOM 2162 C CA . ALA A 1 271 ? -12.601 -14.437 10.458 1.00 84.31 271 ALA A CA 1
ATOM 2163 C C . ALA A 1 271 ? -11.790 -15.702 10.775 1.00 84.31 271 ALA A C 1
ATOM 2165 O O . ALA A 1 271 ? -11.103 -15.814 11.796 1.00 84.31 271 ALA A O 1
ATOM 2166 N N . GLY A 1 272 ? -11.824 -16.665 9.846 1.00 79.25 272 GLY A N 1
ATOM 2167 C CA . GLY A 1 272 ? -11.227 -17.992 10.030 1.00 79.25 272 GLY A CA 1
ATOM 2168 C C . GLY A 1 272 ? -9.762 -17.961 10.473 1.00 79.25 272 GLY A C 1
ATOM 2169 O O . GLY A 1 272 ? -9.354 -18.783 11.291 1.00 79.25 272 GLY A O 1
ATOM 2170 N N . ARG A 1 273 ? -8.988 -16.961 10.035 1.00 76.19 273 ARG A N 1
ATOM 2171 C CA . ARG A 1 273 ? -7.570 -16.811 10.391 1.00 76.19 273 ARG A CA 1
ATOM 2172 C C . ARG A 1 273 ? -7.303 -16.670 11.890 1.00 76.19 273 ARG A C 1
ATOM 2174 O O . ARG A 1 273 ? -6.253 -17.116 12.348 1.00 76.19 273 ARG A O 1
ATOM 2181 N N . PHE A 1 274 ? -8.216 -16.086 12.672 1.00 80.50 274 PHE A N 1
ATOM 2182 C CA . PHE A 1 274 ? -8.056 -16.022 14.127 1.00 80.50 274 PHE A CA 1
ATOM 2183 C C . PHE A 1 274 ? -8.056 -17.430 14.731 1.00 80.50 274 PHE A C 1
ATOM 2185 O O . PHE A 1 274 ? -7.211 -17.752 15.567 1.00 80.50 274 PHE A O 1
ATOM 2192 N N . ARG A 1 275 ? -8.924 -18.312 14.220 1.00 85.31 275 ARG A N 1
ATOM 2193 C CA . ARG A 1 275 ? -8.953 -19.738 14.575 1.00 85.31 275 ARG A CA 1
ATOM 2194 C C . ARG A 1 275 ? -7.735 -20.482 14.024 1.00 85.31 275 ARG A C 1
ATOM 2196 O O . ARG A 1 275 ? -7.116 -21.250 14.754 1.00 85.31 275 ARG A O 1
ATOM 2203 N N . TYR A 1 276 ? -7.335 -20.222 12.778 1.00 86.56 276 TYR A N 1
ATOM 2204 C CA . TYR A 1 276 ? -6.203 -20.916 12.150 1.00 86.56 276 TYR A CA 1
ATOM 2205 C C . TYR A 1 276 ? -4.861 -20.591 12.810 1.00 86.56 276 TYR A C 1
ATOM 2207 O O . TYR A 1 276 ? -4.026 -21.481 12.935 1.00 86.56 276 TYR A O 1
ATOM 2215 N N . ARG A 1 277 ? -4.664 -19.361 13.312 1.00 84.44 277 ARG A N 1
ATOM 2216 C CA . ARG A 1 277 ? -3.479 -19.006 14.112 1.00 84.44 277 ARG A CA 1
ATOM 2217 C C . ARG A 1 277 ? -3.360 -19.865 15.372 1.00 84.44 277 ARG A C 1
ATOM 2219 O O . ARG A 1 277 ? -2.257 -20.303 15.687 1.00 84.44 277 ARG A O 1
ATOM 2226 N N . LYS A 1 278 ? -4.483 -20.147 16.041 1.00 86.44 278 LYS A N 1
ATOM 2227 C CA . LYS A 1 278 ? -4.544 -21.016 17.230 1.00 86.44 278 LYS A CA 1
ATOM 2228 C C . LYS A 1 278 ? -4.385 -22.503 16.896 1.00 86.44 278 LYS A C 1
ATOM 2230 O O . LYS A 1 278 ? -3.888 -23.251 17.723 1.00 86.44 278 LYS A O 1
ATOM 2235 N N . ALA A 1 279 ? -4.776 -22.923 15.692 1.00 92.00 279 ALA A N 1
ATOM 2236 C CA . ALA A 1 279 ? -4.669 -24.309 15.226 1.00 92.00 279 ALA A CA 1
ATOM 2237 C C . ALA A 1 279 ? -3.276 -24.685 14.677 1.00 92.00 279 ALA A C 1
ATOM 2239 O O . ALA A 1 279 ? -3.067 -25.813 14.228 1.00 92.00 279 ALA A O 1
ATOM 2240 N N . ARG A 1 280 ? -2.327 -23.741 14.664 1.00 92.00 280 ARG A N 1
ATOM 2241 C CA . ARG A 1 280 ? -0.951 -23.964 14.207 1.00 92.00 280 ARG A CA 1
ATOM 2242 C C . ARG A 1 280 ? -0.264 -25.064 15.018 1.00 92.00 280 ARG A C 1
ATOM 2244 O O . ARG A 1 280 ? -0.449 -25.159 16.225 1.00 92.00 280 ARG A O 1
ATOM 2251 N N . ARG A 1 281 ? 0.598 -25.829 14.345 1.00 95.19 281 ARG A N 1
ATOM 2252 C CA . ARG A 1 281 ? 1.387 -26.930 14.919 1.00 95.19 281 ARG A CA 1
ATOM 2253 C C . ARG A 1 281 ? 2.886 -26.752 14.637 1.00 95.19 281 ARG A C 1
ATOM 2255 O O . ARG A 1 281 ? 3.407 -27.415 13.737 1.00 95.19 281 ARG A O 1
ATOM 2262 N N . PRO A 1 282 ? 3.576 -25.809 15.315 1.00 94.00 282 PRO A N 1
ATOM 2263 C CA . PRO A 1 282 ? 4.986 -25.497 15.061 1.00 94.00 282 PRO A CA 1
ATOM 2264 C C . PRO A 1 282 ? 5.918 -26.706 15.123 1.00 94.00 282 PRO A C 1
ATOM 2266 O O . PRO A 1 282 ? 6.919 -26.727 14.415 1.00 94.00 282 PRO A O 1
ATOM 2269 N N . GLU A 1 283 ? 5.575 -27.732 15.897 1.00 96.06 283 GLU A N 1
ATOM 2270 C CA . GLU A 1 283 ? 6.321 -28.985 15.974 1.00 96.06 283 GLU A CA 1
ATOM 2271 C C . GLU A 1 283 ? 6.428 -29.714 14.621 1.00 96.06 283 GLU A C 1
ATOM 2273 O O . GLU A 1 283 ? 7.410 -30.412 14.378 1.00 96.06 283 GLU A O 1
ATOM 2278 N N . LEU A 1 284 ? 5.470 -29.513 13.706 1.00 96.12 284 LEU A N 1
ATOM 2279 C CA . LEU A 1 284 ? 5.454 -30.173 12.396 1.00 96.12 284 LEU A CA 1
ATOM 2280 C C . LEU A 1 284 ? 6.340 -29.486 11.351 1.00 96.12 284 LEU A C 1
ATOM 2282 O O . LEU A 1 284 ? 6.841 -30.152 10.451 1.00 96.12 284 LEU A O 1
ATOM 2286 N N . TYR A 1 285 ? 6.514 -28.166 11.437 1.00 94.38 285 TYR A N 1
ATOM 2287 C CA . TYR A 1 285 ? 7.153 -27.379 10.371 1.00 94.38 285 TYR A CA 1
ATOM 2288 C C . TYR A 1 285 ? 8.264 -26.443 10.849 1.00 94.38 285 TYR A C 1
ATOM 2290 O O . TYR A 1 285 ? 8.986 -25.901 10.018 1.00 94.38 285 TYR A O 1
ATOM 2298 N N . GLY A 1 286 ? 8.440 -26.241 12.157 1.00 93.31 286 GLY A N 1
ATOM 2299 C CA . GLY A 1 286 ? 9.432 -25.308 12.700 1.00 93.31 286 GLY A CA 1
ATOM 2300 C C . GLY A 1 286 ? 10.851 -25.646 12.248 1.00 93.31 286 GLY A C 1
ATOM 2301 O O . GLY A 1 286 ? 11.552 -24.784 11.734 1.00 93.31 286 GLY A O 1
ATOM 2302 N N . HIS A 1 287 ? 11.224 -26.925 12.318 1.00 93.88 287 HIS A N 1
ATOM 2303 C CA . HIS A 1 287 ? 12.520 -27.427 11.849 1.00 93.88 287 HIS A CA 1
ATOM 2304 C C . HIS A 1 287 ? 12.669 -27.446 10.313 1.00 93.88 287 HIS A C 1
ATOM 2306 O O . HIS A 1 287 ? 13.759 -27.702 9.812 1.00 93.88 287 HIS A O 1
ATOM 2312 N N . ILE A 1 288 ? 11.582 -27.239 9.558 1.00 93.50 288 ILE A N 1
ATOM 2313 C CA . ILE A 1 288 ? 11.588 -27.181 8.088 1.00 93.50 288 ILE A CA 1
ATOM 2314 C C . ILE A 1 288 ? 11.791 -25.734 7.640 1.00 93.50 288 ILE A C 1
ATOM 2316 O O . ILE A 1 288 ? 12.668 -25.461 6.827 1.00 93.50 288 ILE A O 1
ATOM 2320 N N . VAL A 1 289 ? 10.986 -24.821 8.190 1.00 90.12 289 VAL A N 1
ATOM 2321 C CA . VAL A 1 289 ? 11.006 -23.389 7.859 1.00 90.12 289 VAL A CA 1
ATOM 2322 C C . VAL A 1 289 ? 12.230 -22.698 8.462 1.00 90.12 289 VAL A C 1
ATOM 2324 O O . VAL A 1 289 ? 12.776 -21.792 7.849 1.00 90.12 289 VAL A O 1
ATOM 2327 N N . GLY A 1 290 ? 12.686 -23.143 9.635 1.00 89.25 290 GLY A N 1
ATOM 2328 C CA . GLY A 1 290 ? 13.856 -22.598 10.325 1.00 89.25 290 GLY A CA 1
ATOM 2329 C C . GLY A 1 290 ? 15.196 -23.206 9.906 1.00 89.25 290 GLY A C 1
ATOM 2330 O O . GLY A 1 290 ? 16.155 -23.072 10.656 1.00 89.25 290 GLY A O 1
ATOM 2331 N N . LYS A 1 291 ? 15.277 -23.924 8.775 1.00 91.25 291 LYS A N 1
ATOM 2332 C CA . LYS A 1 291 ? 16.563 -24.442 8.280 1.00 91.25 291 LYS A CA 1
ATOM 2333 C C . LYS A 1 291 ? 17.472 -23.299 7.845 1.00 91.25 291 LYS A C 1
ATOM 2335 O O . LYS A 1 291 ? 17.012 -22.365 7.189 1.00 91.25 291 LYS A O 1
ATOM 2340 N N . ASP A 1 292 ? 18.763 -23.448 8.124 1.00 90.81 292 ASP A N 1
ATOM 2341 C CA . ASP A 1 292 ? 19.782 -22.508 7.671 1.00 90.81 292 ASP A CA 1
ATOM 2342 C C . ASP A 1 292 ? 19.735 -22.343 6.151 1.00 90.81 292 ASP A C 1
ATOM 2344 O O . ASP A 1 292 ? 19.696 -23.315 5.386 1.00 90.81 292 ASP A O 1
ATOM 2348 N N . ARG A 1 293 ? 19.731 -21.086 5.708 1.00 84.88 293 ARG A N 1
ATOM 2349 C CA . ARG A 1 293 ? 19.714 -20.732 4.295 1.00 84.88 293 ARG A CA 1
ATOM 2350 C C . ARG A 1 293 ? 20.419 -19.407 4.069 1.00 84.88 293 ARG A C 1
ATOM 2352 O O . ARG A 1 293 ? 20.182 -18.432 4.771 1.00 84.88 293 ARG A O 1
ATOM 2359 N N . GLU A 1 294 ? 21.219 -19.363 3.012 1.00 83.56 294 GLU A N 1
ATOM 2360 C CA . GLU A 1 294 ? 21.730 -18.114 2.461 1.00 83.56 294 GLU A CA 1
ATOM 2361 C C . GLU A 1 294 ? 20.637 -17.453 1.602 1.00 83.56 294 GLU A C 1
ATOM 2363 O O . GLU A 1 294 ? 20.203 -18.002 0.580 1.00 83.56 294 GLU A O 1
ATOM 2368 N N . SER A 1 295 ? 20.155 -16.288 2.034 1.00 80.00 295 SER A N 1
ATOM 2369 C CA . SER A 1 295 ? 19.156 -15.507 1.300 1.00 80.00 295 SER A CA 1
ATOM 2370 C C . SER A 1 295 ? 19.752 -14.950 0.008 1.00 80.00 295 SER A C 1
ATOM 2372 O O . SER A 1 295 ? 20.755 -14.245 0.032 1.00 80.00 295 SER A O 1
ATOM 2374 N N . LYS A 1 296 ? 19.114 -15.240 -1.133 1.00 78.62 296 LYS A N 1
ATOM 2375 C CA . LYS A 1 296 ? 19.522 -14.735 -2.453 1.00 78.62 296 LYS A CA 1
ATOM 2376 C C . LYS A 1 296 ? 18.370 -13.982 -3.098 1.00 78.62 296 LYS A C 1
ATOM 2378 O O . LYS A 1 296 ? 17.342 -14.580 -3.414 1.00 78.62 296 LYS A O 1
ATOM 2383 N N . LEU A 1 297 ? 18.555 -12.683 -3.314 1.00 68.81 297 LEU A N 1
ATOM 2384 C CA . LEU A 1 297 ? 17.631 -11.852 -4.077 1.00 68.81 297 LEU A CA 1
ATOM 2385 C C . LEU A 1 297 ? 18.149 -11.726 -5.515 1.00 68.81 297 LEU A C 1
ATOM 2387 O O . LEU A 1 297 ? 19.111 -11.010 -5.777 1.00 68.81 297 LEU A O 1
ATOM 2391 N N . ALA A 1 298 ? 17.521 -12.437 -6.452 1.00 64.50 298 ALA A N 1
ATOM 2392 C CA . ALA A 1 298 ? 17.845 -12.332 -7.871 1.00 64.50 298 ALA A CA 1
ATOM 2393 C C . ALA A 1 298 ? 16.974 -11.250 -8.518 1.00 64.50 298 ALA A C 1
ATOM 2395 O O . ALA A 1 298 ? 15.784 -11.453 -8.761 1.00 64.50 298 ALA A O 1
ATOM 2396 N N . VAL A 1 299 ? 17.568 -10.090 -8.784 1.00 62.34 299 VAL A N 1
ATOM 2397 C CA . VAL A 1 299 ? 16.878 -8.964 -9.411 1.00 62.34 299 VAL A CA 1
ATOM 2398 C C . VAL A 1 299 ? 17.135 -8.997 -10.915 1.00 62.34 299 VAL A C 1
ATOM 2400 O O . VAL A 1 299 ? 18.252 -8.761 -11.373 1.00 62.34 299 VAL A O 1
ATOM 2403 N N . THR A 1 300 ? 16.096 -9.286 -11.697 1.00 56.91 300 THR A N 1
ATOM 2404 C CA . THR A 1 300 ? 16.183 -9.547 -13.148 1.00 56.91 300 THR A CA 1
ATOM 2405 C C . THR A 1 300 ? 16.708 -8.381 -13.990 1.00 56.91 300 THR A C 1
ATOM 2407 O O . THR A 1 300 ? 17.069 -8.596 -15.141 1.00 56.91 300 THR A O 1
ATOM 2410 N N . TRP A 1 301 ? 16.751 -7.154 -13.461 1.00 58.22 301 TRP A N 1
ATOM 2411 C CA . TRP A 1 301 ? 17.292 -5.990 -14.175 1.00 58.22 301 TRP A CA 1
ATOM 2412 C C . TRP A 1 301 ? 18.746 -5.647 -13.827 1.00 58.22 301 TRP A C 1
ATOM 2414 O O . TRP A 1 301 ? 19.324 -4.814 -14.511 1.00 58.22 301 TRP A O 1
ATOM 2424 N N . MET A 1 302 ? 19.353 -6.277 -12.813 1.00 52.72 302 MET A N 1
ATOM 2425 C CA . MET A 1 302 ? 20.765 -6.039 -12.459 1.00 52.72 302 MET A CA 1
ATOM 2426 C C . MET A 1 302 ? 21.754 -6.812 -13.349 1.00 52.72 302 MET A C 1
ATOM 2428 O O . MET A 1 302 ? 22.959 -6.673 -13.197 1.00 52.72 302 MET A O 1
ATOM 2432 N N . SER A 1 303 ? 21.262 -7.650 -14.264 1.00 49.88 303 SER A N 1
ATOM 2433 C CA . SER A 1 303 ? 22.079 -8.491 -15.156 1.00 49.88 303 SER A CA 1
ATOM 2434 C C . SER A 1 303 ? 22.403 -7.827 -16.504 1.00 49.88 303 SER A C 1
ATOM 2436 O O . SER A 1 303 ? 22.689 -8.537 -17.468 1.00 49.88 303 SER A O 1
ATOM 2438 N N . LYS A 1 304 ? 22.299 -6.498 -16.604 1.00 40.62 304 LYS A N 1
ATOM 2439 C CA . LYS A 1 304 ? 22.584 -5.736 -17.827 1.00 40.62 304 LYS A CA 1
ATOM 2440 C C . LYS A 1 304 ? 23.775 -4.816 -17.642 1.00 40.62 304 LYS A C 1
ATOM 2442 O O . LYS A 1 304 ? 23.812 -4.140 -16.594 1.00 40.62 304 LYS A O 1
#

InterPro domains:
  IPR003010 Carbon-nitrogen hydrolase [PF00795] (105-269)
  IPR036526 Carbon-nitrogen hydrolase superfamily [G3DSA:3.60.110.10] (74-303)
  IPR036526 Carbon-nitrogen hydrolase superfamily [SSF56317] (135-289)
  IPR050345 Aliphatic Amidase/Beta-Ureidopropionase [PTHR43674] (134-288)

Foldseek 3Di:
DVVLLVVLVVQCVVCVVPPPSNVVSVVSNVVCVVVVVCCVVALVNLLVCLLQLQQRLNVCVVPHDPVVSVVSVVRNVVCCVPPPQVVDDPDPDPPPPDDDDDDDPVVVVVVVVPDDPPCQGPSSVSNPDHRDDDQEEEQEACSLVPLVSLVVSVVVRHQEYEYEHAAFLDDDPDPLAHHDDLVCLVCCVVCVPVVLCSQVTCRHDVVCLVRVLSSVCHWYWYWYDAQDDDRGGTNTFTFTAFNQSDTPFTDPDNDDDDTDDDDDVVSNCPRCVVVVNVVDDCVVCVCPVPDDDDDDDDDPVVPD